Protein AF-A0A7S4FPE8-F1 (afdb_monomer_lite)

pLDDT: mean 92.03, std 4.48, range [59.78, 96.75]

Secondary structure (DSSP, 8-state):
--TTSHHHHHHHHHHHHHS-GGGGGGGHHHHHHTTT-SSHHHHHHHHHHHHHHHHH-HHHHHHHHHHHHHH-S-HHHHHHHHHHHHHHHHHHHHHHHHHHHHHHHHHHHHS-HHHHHHHHHHHHHIIIIIS--HHHHHHHHHHHHHHHTS--SHHHHHHHHHHHHHHHHHHHHHHHHHHH--HHHHHHHHHHHT-

Structure (mmCIF, N/CA/C/O backbone):
data_AF-A0A7S4FPE8-F1
#
_entry.id   AF-A0A7S4FPE8-F1
#
loop_
_atom_site.group_PDB
_atom_site.id
_atom_site.type_symbol
_atom_site.label_atom_id
_atom_site.label_alt_id
_atom_site.label_comp_id
_atom_site.label_asym_id
_atom_site.label_entity_id
_atom_site.label_seq_id
_atom_site.pdbx_PDB_ins_code
_atom_site.Cartn_x
_atom_site.Cartn_y
_atom_site.Cartn_z
_atom_site.occupancy
_atom_site.B_iso_or_equiv
_atom_site.auth_seq_id
_atom_site.auth_comp_id
_atom_site.auth_asym_id
_atom_site.auth_atom_id
_atom_site.pdbx_PDB_model_num
ATOM 1 N N . GLU A 1 1 ? -16.884 18.783 13.784 1.00 59.78 1 GLU A N 1
ATOM 2 C CA . GLU A 1 1 ? -16.633 20.235 13.655 1.00 59.78 1 GLU A CA 1
ATOM 3 C C . GLU A 1 1 ? -16.463 20.880 15.026 1.00 59.78 1 GLU A C 1
ATOM 5 O O . GLU A 1 1 ? -15.382 21.382 15.284 1.00 59.78 1 GLU A O 1
ATOM 10 N N . TYR A 1 2 ? -17.401 20.704 15.959 1.00 81.31 2 TYR A N 1
ATOM 11 C CA . TYR A 1 2 ? -17.313 21.244 17.333 1.00 81.31 2 TYR A CA 1
ATOM 12 C C . TYR A 1 2 ? -16.537 20.383 18.351 1.00 81.31 2 TYR A C 1
ATOM 14 O O . TYR A 1 2 ? -16.415 20.743 19.511 1.00 81.31 2 TYR A O 1
ATOM 22 N N . GLY A 1 3 ? -15.975 19.239 17.943 1.00 73.38 3 GLY A N 1
ATOM 23 C CA . GLY A 1 3 ? -15.308 18.292 18.858 1.00 73.38 3 GLY A CA 1
ATOM 24 C C . GLY A 1 3 ? -13.986 18.769 19.477 1.00 73.38 3 GLY A C 1
ATOM 25 O O . GLY A 1 3 ? -13.335 17.990 20.157 1.00 73.38 3 GLY A O 1
ATOM 26 N N . HIS A 1 4 ? -13.564 20.002 19.194 1.00 77.00 4 HIS A N 1
ATOM 27 C CA . HIS A 1 4 ? -12.421 20.661 19.830 1.00 77.00 4 HIS A CA 1
ATOM 28 C C . HIS A 1 4 ? -12.850 21.547 21.013 1.00 77.00 4 HIS A C 1
ATOM 30 O O . HIS A 1 4 ? -11.998 22.045 21.741 1.00 77.00 4 HIS A O 1
ATOM 36 N N . GLU A 1 5 ? -14.155 21.760 21.195 1.00 87.38 5 GLU A N 1
ATOM 37 C CA . GLU A 1 5 ? -14.703 22.459 22.349 1.00 87.38 5 GLU A CA 1
ATOM 38 C C . GLU A 1 5 ? -14.721 21.520 23.561 1.00 87.38 5 GLU A C 1
ATOM 40 O O . GLU A 1 5 ? -15.240 20.405 23.491 1.00 87.38 5 GLU A O 1
ATOM 45 N N . GLU A 1 6 ? -14.198 21.985 24.695 1.00 85.88 6 GLU A N 1
ATOM 46 C CA . GLU A 1 6 ? -14.007 21.182 25.914 1.00 85.88 6 GLU A CA 1
ATOM 47 C C . GLU A 1 6 ? -15.311 20.547 26.430 1.00 85.88 6 GLU A C 1
ATOM 49 O O . GLU A 1 6 ? -15.335 19.407 26.899 1.00 85.88 6 GLU A O 1
ATOM 54 N N . GLN A 1 7 ? -16.434 21.265 26.312 1.00 88.19 7 GLN A N 1
ATOM 55 C CA . GLN A 1 7 ? -17.741 20.738 26.709 1.00 88.19 7 GLN A CA 1
ATOM 56 C C . GLN A 1 7 ? -18.160 19.558 25.826 1.00 88.19 7 GLN A C 1
ATOM 58 O O . GLN A 1 7 ? -18.630 18.545 26.345 1.00 88.19 7 GLN A O 1
ATOM 63 N N . VAL A 1 8 ? -17.952 19.668 24.512 1.00 88.19 8 VAL A N 1
ATOM 64 C CA . VAL A 1 8 ? -18.290 18.622 23.540 1.00 88.19 8 VAL A CA 1
ATOM 65 C C . VAL A 1 8 ? -17.374 17.415 23.721 1.00 88.19 8 VAL A C 1
ATOM 67 O O . VAL A 1 8 ? -17.862 16.289 23.755 1.00 88.19 8 VAL A O 1
ATOM 70 N N . GLU A 1 9 ? -16.069 17.631 23.898 1.00 86.62 9 GLU A N 1
ATOM 71 C CA . GLU A 1 9 ? -15.104 16.562 24.180 1.00 86.62 9 GLU A CA 1
ATOM 72 C C . GLU A 1 9 ? -15.505 15.762 25.426 1.00 86.62 9 GLU A C 1
ATOM 74 O O . GLU A 1 9 ? -15.589 14.532 25.386 1.00 86.62 9 GLU A O 1
ATOM 79 N N . ARG A 1 10 ? -15.791 16.454 26.535 1.00 86.88 10 ARG A N 1
ATOM 80 C CA . ARG A 1 10 ? -16.146 15.810 27.802 1.00 86.88 10 ARG A CA 1
ATOM 81 C C . ARG A 1 10 ? -17.399 14.950 27.671 1.00 86.88 10 ARG A C 1
ATOM 83 O O . ARG A 1 10 ? -17.419 13.824 28.171 1.00 86.88 10 ARG A O 1
ATOM 90 N N . GLU A 1 11 ? -18.440 15.463 27.020 1.00 88.62 11 GLU A N 1
ATOM 91 C CA . GLU A 1 11 ? -19.672 14.696 26.824 1.00 88.62 11 GLU A CA 1
ATOM 92 C C . GLU A 1 11 ? -19.479 13.538 25.830 1.00 88.62 11 GLU A C 1
ATOM 94 O O . GLU A 1 11 ? -20.000 12.447 26.066 1.00 88.62 11 GLU A O 1
ATOM 99 N N . LEU A 1 12 ? -18.652 13.701 24.788 1.00 87.00 12 LEU A N 1
ATOM 100 C CA . LEU A 1 12 ? -18.288 12.608 23.878 1.00 87.00 12 LEU A CA 1
ATOM 101 C C . LEU A 1 12 ? -17.531 11.488 24.598 1.00 87.00 12 LEU A C 1
ATOM 103 O O . LEU A 1 12 ? -17.901 10.323 24.461 1.00 87.00 12 LEU A O 1
ATOM 107 N N . ARG A 1 13 ? -16.523 11.818 25.416 1.00 86.56 13 ARG A N 1
ATOM 108 C CA . ARG A 1 13 ? -15.753 10.825 26.186 1.00 86.56 13 ARG A CA 1
ATOM 109 C C . ARG A 1 13 ? -16.630 10.055 27.175 1.00 86.56 13 ARG A C 1
ATOM 111 O O . ARG A 1 13 ? -16.481 8.840 27.308 1.00 86.56 13 ARG A O 1
ATOM 118 N N . LYS A 1 14 ? -17.588 10.725 27.829 1.00 86.56 14 LYS A N 1
ATOM 119 C CA . LYS A 1 14 ? -18.617 10.042 28.635 1.00 86.56 14 LYS A CA 1
ATOM 120 C C . LYS A 1 14 ? -19.462 9.107 27.770 1.00 86.56 14 LYS A C 1
ATOM 122 O O . LYS A 1 14 ? -19.642 7.949 28.139 1.00 86.56 14 LYS A O 1
ATOM 127 N N . GLY A 1 15 ? -19.918 9.588 26.613 1.00 85.38 15 GLY A N 1
ATOM 128 C CA . GLY A 1 15 ? -20.692 8.818 25.639 1.00 85.38 15 GLY A CA 1
ATOM 129 C C . GLY A 1 15 ? -19.970 7.560 25.154 1.00 85.38 15 GLY A C 1
ATOM 130 O O . GLY A 1 15 ? -20.579 6.499 25.052 1.00 85.38 15 GLY A O 1
ATOM 131 N N . PHE A 1 16 ? -18.654 7.626 24.935 1.00 84.81 16 PHE A N 1
ATOM 132 C CA . PHE A 1 16 ? -17.868 6.451 24.557 1.00 84.81 16 PHE A CA 1
ATOM 133 C C . PHE A 1 16 ? -17.971 5.341 25.607 1.00 84.81 16 PHE A C 1
ATOM 135 O O . PHE A 1 16 ? -18.015 4.166 25.256 1.00 84.81 16 PHE A O 1
ATOM 142 N N . ASN A 1 17 ? -18.014 5.680 26.898 1.00 81.88 17 ASN A N 1
ATOM 143 C CA . ASN A 1 17 ? -18.090 4.703 27.990 1.00 81.88 17 ASN A CA 1
ATOM 144 C C . ASN A 1 17 ? -19.493 4.129 28.218 1.00 81.88 17 ASN A C 1
ATOM 146 O O . ASN A 1 17 ? -19.600 3.039 28.772 1.00 81.88 17 ASN A O 1
ATOM 150 N N . THR A 1 18 ? -20.548 4.829 27.805 1.00 88.12 18 THR A N 1
ATOM 151 C CA . THR A 1 18 ? -21.937 4.405 28.032 1.00 88.12 18 THR A CA 1
ATOM 152 C C . THR A 1 18 ? -22.557 3.687 26.837 1.00 88.12 18 THR A C 1
ATOM 154 O O . THR A 1 18 ? -23.409 2.821 27.023 1.00 88.12 18 THR A O 1
ATOM 157 N N . VAL A 1 19 ? -22.145 4.022 25.613 1.00 89.88 19 VAL A N 1
ATOM 158 C CA . VAL A 1 19 ? -22.671 3.412 24.385 1.00 89.88 19 VAL A CA 1
ATOM 159 C C . VAL A 1 19 ? -22.059 2.025 24.172 1.00 89.88 19 VAL A C 1
ATOM 161 O O . VAL A 1 19 ? -20.846 1.848 24.299 1.00 89.88 19 VAL A O 1
ATOM 164 N N . ASN A 1 20 ? -22.890 1.043 23.799 1.00 91.88 20 ASN A N 1
ATOM 165 C CA . ASN A 1 20 ? -22.414 -0.299 23.453 1.00 91.88 20 ASN A CA 1
ATOM 166 C C . ASN A 1 20 ? -21.405 -0.221 22.291 1.00 91.88 20 ASN A C 1
ATOM 168 O O . ASN A 1 20 ? -21.667 0.434 21.277 1.00 91.88 20 ASN A O 1
ATOM 172 N N . ILE A 1 21 ? -20.278 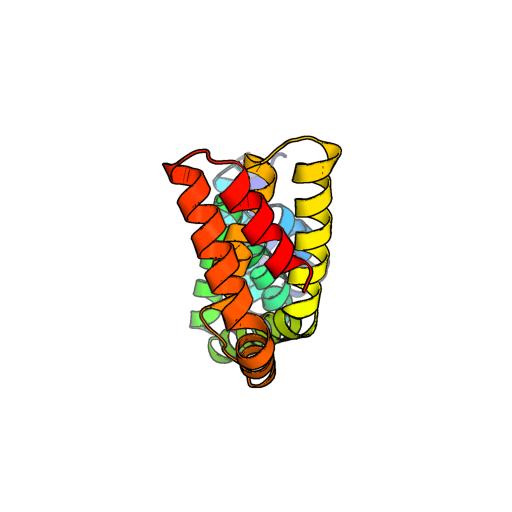-0.924 22.437 1.00 92.12 21 ILE A N 1
ATOM 173 C CA . ILE A 1 21 ? -19.197 -0.991 21.456 1.00 92.12 21 ILE A CA 1
ATOM 174 C C . ILE A 1 21 ? -19.682 -1.440 20.067 1.00 92.12 21 ILE A C 1
ATOM 176 O O . ILE A 1 21 ? -19.213 -0.902 19.065 1.00 92.12 21 ILE A O 1
ATOM 180 N N . ASP A 1 22 ? -20.688 -2.320 20.003 1.00 93.31 22 ASP A N 1
ATOM 181 C CA . ASP A 1 22 ? -21.268 -2.822 18.749 1.00 93.31 22 ASP A CA 1
ATOM 182 C C . ASP A 1 22 ? -21.852 -1.703 17.870 1.00 93.31 22 ASP A C 1
ATOM 184 O O . ASP A 1 22 ? -21.806 -1.767 16.642 1.00 93.31 22 ASP A O 1
ATOM 188 N N . THR A 1 23 ? -22.353 -0.630 18.492 1.00 92.31 23 THR A N 1
ATOM 189 C CA . THR A 1 23 ? -22.930 0.531 17.791 1.00 92.31 23 THR A CA 1
ATOM 190 C C . THR A 1 23 ? -21.901 1.206 16.885 1.00 92.31 23 THR A C 1
ATOM 192 O O . THR A 1 23 ? -22.238 1.738 15.827 1.00 92.31 23 THR A O 1
ATOM 195 N N . TRP A 1 24 ? -20.627 1.163 17.279 1.00 92.88 24 TRP A N 1
ATOM 196 C CA . TRP A 1 24 ? -19.542 1.792 16.538 1.00 92.88 24 TRP A CA 1
ATOM 197 C C . TRP A 1 24 ? -19.121 0.994 15.304 1.00 92.88 24 TRP A C 1
ATOM 199 O O . TRP A 1 24 ? -18.528 1.573 14.394 1.00 92.88 24 TRP A O 1
ATOM 209 N N . LEU A 1 25 ? -19.447 -0.303 15.230 1.00 93.62 25 LEU A N 1
ATOM 210 C CA . LEU A 1 25 ? -19.054 -1.165 14.110 1.00 93.62 25 LEU A CA 1
ATOM 211 C C . LEU A 1 25 ? -19.616 -0.656 12.777 1.00 93.62 25 LEU A C 1
ATOM 213 O O . LEU A 1 25 ? -18.919 -0.667 11.763 1.00 93.62 25 LEU A O 1
ATOM 217 N N . LEU A 1 26 ? -20.844 -0.131 12.799 1.00 92.81 26 LEU A N 1
ATOM 218 C CA . LEU A 1 26 ? -21.530 0.415 11.625 1.00 92.81 26 LEU A CA 1
ATOM 219 C C . LEU A 1 26 ? -20.868 1.685 11.071 1.00 92.81 26 LEU A C 1
ATOM 221 O O . LEU A 1 26 ? -21.065 2.018 9.904 1.00 92.81 26 LEU A O 1
ATOM 225 N N . VAL A 1 27 ? -20.091 2.391 11.899 1.00 94.50 27 VAL A N 1
ATOM 226 C CA . VAL A 1 27 ? -19.478 3.685 11.563 1.00 94.50 27 VAL A CA 1
ATOM 227 C C . VAL A 1 27 ? -17.947 3.641 11.481 1.00 94.50 27 VAL A C 1
ATOM 229 O O . VAL A 1 27 ? -17.295 4.683 11.376 1.00 94.50 27 VAL A O 1
ATOM 232 N N . ILE A 1 28 ? -17.348 2.443 11.482 1.00 94.88 28 ILE A N 1
ATOM 233 C CA . ILE A 1 28 ? -15.896 2.249 11.317 1.00 94.88 28 ILE A CA 1
ATOM 234 C C . ILE A 1 28 ? -15.343 2.985 10.079 1.00 94.88 28 ILE A C 1
ATOM 236 O O . ILE A 1 28 ? -14.341 3.694 10.230 1.00 94.88 28 ILE A O 1
ATOM 240 N N . PRO A 1 29 ? -15.952 2.893 8.873 1.00 93.69 29 PRO A N 1
ATOM 241 C CA . PRO A 1 29 ? -15.426 3.578 7.691 1.00 93.69 29 PRO A CA 1
ATOM 242 C C . PRO A 1 29 ? -15.326 5.099 7.873 1.00 93.69 29 PRO A C 1
ATOM 244 O O . PRO A 1 29 ? -14.331 5.711 7.480 1.00 93.69 29 PRO A O 1
ATOM 247 N N . GLN A 1 30 ? -16.327 5.709 8.513 1.00 94.50 30 GLN A N 1
ATOM 248 C CA . GLN A 1 30 ? -16.401 7.147 8.765 1.00 94.50 30 GLN A CA 1
ATOM 249 C C . GLN A 1 30 ? -15.366 7.583 9.806 1.00 94.50 30 GLN A C 1
ATOM 251 O O . GLN A 1 30 ? -14.720 8.618 9.629 1.00 94.50 30 GLN A O 1
ATOM 256 N N . ILE A 1 31 ? -15.160 6.782 10.856 1.00 94.06 31 ILE A N 1
ATOM 257 C CA . ILE A 1 31 ? -14.128 7.045 11.866 1.00 94.06 31 ILE A CA 1
ATOM 258 C C . ILE A 1 31 ? -12.734 6.969 11.229 1.00 94.06 31 ILE A C 1
ATOM 260 O O . ILE A 1 31 ? -11.931 7.893 11.371 1.00 94.06 31 ILE A O 1
ATOM 264 N N . ILE A 1 32 ? -12.451 5.909 10.466 1.00 93.00 32 ILE A N 1
ATOM 265 C CA . ILE A 1 32 ? -11.144 5.710 9.822 1.00 93.00 32 ILE A CA 1
ATOM 266 C C . ILE A 1 32 ? -10.862 6.788 8.774 1.00 93.00 32 ILE A C 1
ATOM 268 O O . ILE A 1 32 ? -9.719 7.234 8.645 1.00 93.00 32 ILE A O 1
ATOM 272 N N . ALA A 1 33 ? -11.880 7.277 8.062 1.00 91.44 33 ALA A N 1
ATOM 273 C CA . ALA A 1 33 ? -11.724 8.411 7.152 1.00 91.44 33 ALA A CA 1
ATOM 274 C C . ALA A 1 33 ? -11.173 9.665 7.864 1.00 91.44 33 ALA A C 1
ATOM 276 O O . ALA A 1 33 ? -10.485 10.475 7.241 1.00 91.44 33 ALA A O 1
ATOM 277 N N . ARG A 1 34 ? -11.417 9.804 9.174 1.00 92.88 34 ARG A N 1
ATOM 278 C CA . ARG A 1 34 ? -10.991 10.939 10.008 1.00 92.88 34 ARG A CA 1
ATOM 279 C C . ARG A 1 34 ? -9.810 10.634 10.935 1.00 92.88 34 ARG A C 1
ATOM 281 O O . ARG A 1 34 ? -9.430 11.502 11.712 1.00 92.88 34 ARG A O 1
ATOM 288 N N . ILE A 1 35 ? -9.164 9.472 10.812 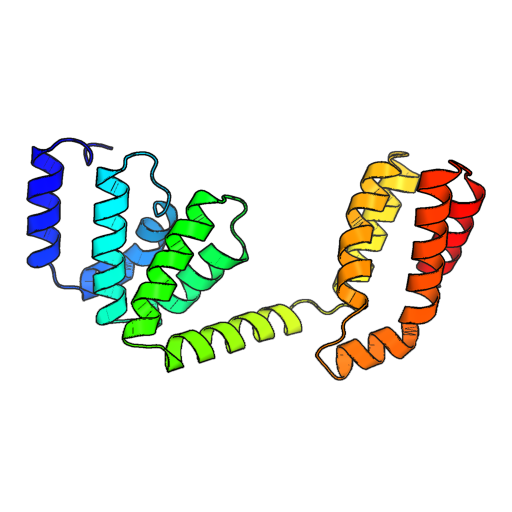1.00 93.00 35 ILE A N 1
ATOM 289 C CA . ILE A 1 35 ? -8.047 9.041 11.680 1.00 93.00 35 ILE A CA 1
ATOM 290 C C . ILE A 1 35 ? -6.860 10.025 11.737 1.00 93.00 35 ILE A C 1
ATOM 292 O O . ILE A 1 35 ? -6.115 10.065 12.709 1.00 93.00 35 ILE A O 1
ATOM 296 N N . HIS A 1 36 ? -6.694 10.848 10.701 1.00 91.75 36 HIS A N 1
ATOM 297 C CA . HIS A 1 36 ? -5.634 11.849 10.575 1.00 91.75 36 HIS A CA 1
ATOM 298 C C . HIS A 1 36 ? -6.163 13.278 10.774 1.00 91.75 36 HIS A C 1
ATOM 300 O O . HIS A 1 36 ? -5.657 14.220 10.166 1.00 91.75 36 HIS A O 1
ATOM 306 N N . ALA A 1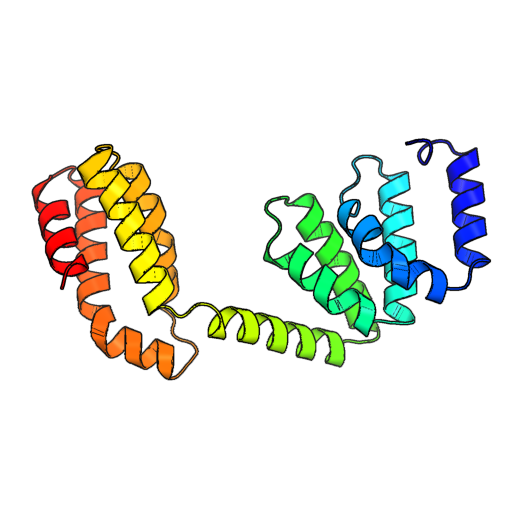 37 ? -7.206 13.443 11.596 1.00 91.19 37 ALA A N 1
ATOM 307 C CA . ALA A 1 37 ? -7.759 14.749 11.933 1.00 91.19 37 ALA A CA 1
ATOM 308 C C . ALA A 1 37 ? -6.658 15.715 12.403 1.00 91.19 37 ALA A C 1
ATOM 310 O O . ALA A 1 37 ? -5.778 15.347 13.189 1.00 91.19 37 ALA A O 1
ATOM 311 N N . THR A 1 38 ? -6.726 16.959 11.927 1.00 89.12 38 THR A N 1
ATOM 312 C CA . THR A 1 38 ? -5.760 18.017 12.259 1.00 89.12 38 THR A CA 1
ATOM 313 C C . THR A 1 38 ? -5.808 18.360 13.745 1.00 89.12 38 THR A C 1
ATOM 315 O O . THR A 1 38 ? -4.764 18.475 14.386 1.00 89.12 38 THR A O 1
ATOM 318 N N . GLN A 1 39 ? -7.018 18.425 14.306 1.00 91.19 39 GLN A N 1
ATOM 319 C CA . GLN A 1 39 ? -7.243 18.732 15.714 1.00 91.19 39 GLN A CA 1
ATOM 320 C C . GLN A 1 39 ? -6.749 17.593 16.626 1.00 91.19 39 GLN A C 1
ATOM 322 O O . GLN A 1 39 ? -7.275 16.479 16.525 1.00 91.19 39 GLN A O 1
ATOM 327 N N . PRO A 1 40 ? -5.776 17.843 17.528 1.00 89.31 40 PRO A N 1
ATOM 328 C CA . PRO A 1 40 ? -5.196 16.809 18.388 1.00 89.31 40 PRO A CA 1
ATOM 329 C C . PRO A 1 40 ? -6.223 16.104 19.273 1.00 89.31 40 PRO A C 1
ATOM 331 O O . PRO A 1 40 ? -6.248 14.879 19.303 1.00 89.31 40 PRO A O 1
ATOM 334 N N . VAL A 1 41 ? -7.117 16.874 19.895 1.00 90.00 41 VAL A N 1
ATOM 335 C CA . VAL A 1 41 ? -8.175 16.370 20.785 1.00 90.00 41 VAL A CA 1
ATOM 336 C C . VAL A 1 41 ? -9.084 15.370 20.063 1.00 90.00 41 VAL A C 1
ATOM 338 O O . VAL A 1 41 ? -9.345 14.269 20.541 1.00 90.00 41 VAL A O 1
ATOM 341 N N . VAL A 1 42 ? -9.511 15.710 18.844 1.00 90.56 42 VAL A N 1
ATOM 342 C CA . VAL A 1 42 ? -10.352 14.830 18.017 1.00 90.56 42 VAL A CA 1
ATOM 343 C C . VAL A 1 42 ? -9.595 13.568 17.610 1.00 90.56 42 VAL A C 1
ATOM 345 O O . VAL A 1 42 ? -10.165 12.479 17.608 1.00 90.56 42 VAL A O 1
ATOM 348 N N . ARG A 1 43 ? -8.310 13.697 17.273 1.00 91.81 43 ARG A N 1
ATOM 349 C CA . ARG A 1 43 ? -7.464 12.562 16.894 1.00 91.81 43 ARG A CA 1
ATOM 350 C C . ARG A 1 43 ? -7.262 11.589 18.057 1.00 91.81 43 ARG A C 1
ATOM 352 O O . ARG A 1 43 ? -7.318 10.383 17.837 1.00 91.81 43 ARG A O 1
ATOM 359 N N . GLU A 1 44 ? -7.076 12.099 19.269 1.00 91.62 44 GLU A N 1
ATOM 360 C CA . GLU A 1 44 ? -6.964 11.295 20.489 1.00 91.62 44 GLU A CA 1
ATOM 361 C C . GLU A 1 44 ? -8.266 10.540 20.784 1.00 91.62 44 GLU A C 1
ATOM 363 O O . GLU A 1 44 ? -8.242 9.325 20.959 1.00 91.62 44 GLU A O 1
ATOM 368 N N . MET A 1 45 ? -9.417 11.215 20.706 1.00 91.69 45 MET A N 1
ATOM 369 C CA . MET A 1 45 ? -10.726 10.566 20.854 1.00 91.69 45 MET A CA 1
ATOM 370 C C . MET A 1 45 ? -10.956 9.453 19.820 1.00 91.69 45 MET A C 1
ATOM 372 O O . MET A 1 45 ? -11.437 8.373 20.161 1.00 91.69 45 MET A O 1
ATOM 376 N N . ILE A 1 46 ? -10.598 9.692 18.553 1.00 94.25 46 ILE A N 1
ATOM 377 C CA . ILE A 1 46 ? -10.690 8.674 17.496 1.00 94.25 46 ILE A CA 1
ATOM 378 C C . ILE A 1 46 ? -9.788 7.481 17.818 1.00 94.25 46 ILE A C 1
ATOM 380 O O . ILE A 1 46 ? -10.221 6.335 17.688 1.00 94.25 46 ILE A O 1
ATOM 384 N N . TYR A 1 47 ? -8.553 7.741 18.248 1.00 94.56 47 TYR A N 1
ATOM 385 C CA . TYR A 1 47 ? -7.612 6.699 18.641 1.00 94.56 47 TYR A CA 1
ATOM 386 C C . TYR A 1 47 ? -8.167 5.848 19.791 1.00 94.56 47 TYR A C 1
ATOM 388 O O . TYR A 1 47 ? -8.186 4.624 19.685 1.00 94.56 47 TYR A O 1
ATOM 396 N N . GLU A 1 48 ? -8.704 6.468 20.843 1.00 92.94 48 GLU A N 1
ATOM 397 C CA . GLU A 1 48 ? -9.296 5.757 21.982 1.00 92.94 48 GLU A CA 1
ATOM 398 C C . GLU A 1 48 ? -10.462 4.853 21.582 1.00 92.94 48 GLU A C 1
ATOM 400 O O . GLU A 1 48 ? -10.511 3.685 21.982 1.00 92.94 48 GLU A O 1
ATOM 405 N N . VAL A 1 49 ? -11.391 5.368 20.771 1.00 93.75 49 VAL A N 1
ATOM 406 C CA . VAL A 1 49 ? -12.538 4.591 20.283 1.00 93.75 49 VAL A CA 1
ATOM 407 C C . VAL A 1 49 ? -12.063 3.412 19.438 1.00 93.75 49 VAL A C 1
ATOM 409 O O . VAL A 1 49 ? -12.494 2.283 19.668 1.00 93.75 49 VAL A O 1
ATOM 412 N N . LEU A 1 50 ? -11.130 3.632 18.509 1.00 95.25 50 LEU A N 1
ATOM 413 C CA . LEU A 1 50 ? -10.590 2.566 17.664 1.00 95.25 50 LEU A CA 1
ATOM 414 C C . LEU A 1 50 ? -9.802 1.525 18.470 1.00 95.25 50 LEU A C 1
ATOM 416 O O . LEU A 1 50 ? -9.946 0.336 18.205 1.00 95.25 50 LEU A O 1
ATOM 420 N N . CYS A 1 51 ? -9.040 1.919 19.492 1.00 94.56 51 CYS A N 1
ATOM 421 C CA . CYS A 1 51 ? -8.383 0.975 20.401 1.00 94.56 51 CYS A CA 1
ATOM 422 C C . CYS A 1 51 ? -9.396 0.130 21.183 1.00 94.56 51 CYS A C 1
ATOM 424 O O . CYS A 1 51 ? -9.200 -1.072 21.366 1.00 94.56 51 CYS A O 1
ATOM 426 N N . ARG A 1 52 ? -10.509 0.725 21.627 1.00 93.81 52 ARG A N 1
ATOM 427 C CA . ARG A 1 52 ? -11.581 -0.015 22.310 1.00 93.81 52 ARG A CA 1
ATOM 428 C C . ARG A 1 52 ? -12.291 -0.992 21.382 1.00 93.81 52 ARG A C 1
ATOM 430 O O . ARG A 1 52 ? -12.491 -2.142 21.768 1.00 93.81 52 ARG A O 1
ATOM 437 N N . ILE A 1 53 ? -12.619 -0.564 20.163 1.00 95.06 53 ILE A N 1
ATOM 438 C CA . ILE A 1 53 ? -13.188 -1.448 19.139 1.00 95.06 53 ILE A CA 1
ATOM 439 C C . ILE A 1 53 ? -12.182 -2.551 18.801 1.00 95.06 53 ILE A C 1
ATOM 441 O O . ILE A 1 53 ? -12.573 -3.703 18.693 1.00 95.06 53 ILE A O 1
ATOM 445 N N . GLY A 1 54 ? -10.890 -2.235 18.698 1.00 95.31 54 GLY A N 1
ATOM 446 C CA . GLY A 1 54 ? -9.833 -3.205 18.410 1.00 95.31 54 GLY A CA 1
ATOM 447 C C . GLY A 1 54 ? -9.744 -4.300 19.461 1.00 95.31 54 GLY A C 1
ATOM 448 O O . GLY A 1 54 ? -9.630 -5.468 19.104 1.00 95.31 54 GLY A O 1
ATOM 449 N N . LYS A 1 55 ? -9.879 -3.947 20.743 1.00 94.56 55 LYS A N 1
ATOM 450 C CA . LYS A 1 55 ? -9.906 -4.917 21.847 1.00 94.56 55 LYS A CA 1
ATOM 451 C C . LYS A 1 55 ? -11.131 -5.832 21.814 1.00 94.56 55 LYS A C 1
ATOM 453 O O . LYS A 1 55 ? -10.993 -7.015 22.102 1.00 94.56 55 LYS A O 1
ATOM 458 N N . ALA A 1 56 ? -12.309 -5.301 21.484 1.00 94.75 56 ALA A N 1
ATOM 459 C CA . ALA A 1 56 ? -13.560 -6.067 21.491 1.00 94.75 56 ALA A CA 1
ATOM 460 C C . ALA A 1 56 ? -13.809 -6.849 20.184 1.00 94.75 56 ALA A C 1
ATOM 462 O O . ALA A 1 56 ? -14.212 -8.008 20.214 1.00 94.75 56 ALA A O 1
ATOM 463 N N . HIS A 1 57 ? -13.536 -6.233 19.032 1.00 95.44 57 HIS A N 1
ATOM 464 C CA . HIS A 1 57 ? -13.824 -6.740 17.686 1.00 95.44 57 HIS A CA 1
ATOM 465 C C . HIS A 1 57 ? -12.636 -6.512 16.733 1.00 95.44 57 HIS A C 1
ATOM 467 O O . HIS A 1 57 ? -12.759 -5.792 15.735 1.00 95.44 57 HIS A O 1
ATOM 473 N N . PRO A 1 58 ? -11.474 -7.145 16.970 1.00 94.94 58 PRO A N 1
ATOM 474 C CA . PRO A 1 58 ? -10.282 -6.919 16.149 1.00 94.94 58 PRO A CA 1
ATOM 475 C C . PRO A 1 58 ? -10.500 -7.267 14.663 1.00 94.94 58 PRO A C 1
ATOM 477 O O . PRO A 1 58 ? -9.956 -6.605 13.780 1.00 94.94 58 PRO A O 1
ATOM 480 N N . GLN A 1 59 ? -11.358 -8.252 14.373 1.00 93.62 59 GLN A N 1
ATOM 481 C CA . GLN A 1 59 ? -11.743 -8.660 13.013 1.00 93.62 59 GLN A CA 1
ATOM 482 C C . GLN A 1 59 ? -12.403 -7.525 12.208 1.00 93.62 59 GLN A C 1
ATOM 484 O O . GLN A 1 59 ? -12.209 -7.435 10.998 1.00 93.62 59 GLN A O 1
ATOM 489 N N . ALA A 1 60 ? -13.156 -6.638 12.868 1.00 93.88 60 ALA A N 1
ATOM 490 C CA . ALA A 1 60 ? -13.860 -5.541 12.204 1.00 93.88 60 ALA A CA 1
ATOM 491 C C . ALA A 1 60 ? -12.917 -4.400 11.783 1.00 93.88 60 ALA A C 1
ATOM 493 O O . ALA A 1 60 ? -13.218 -3.657 10.850 1.00 93.88 60 ALA A O 1
ATOM 494 N N . LEU A 1 61 ? -11.765 -4.263 12.450 1.00 94.38 61 LEU A N 1
ATOM 495 C CA . LEU A 1 61 ? -10.812 -3.180 12.196 1.00 94.38 61 LEU A CA 1
ATOM 496 C C . LEU A 1 61 ? -9.624 -3.572 11.328 1.00 94.38 61 LEU A C 1
ATOM 498 O O . LEU A 1 61 ? -9.056 -2.706 10.661 1.00 94.38 61 LEU A O 1
ATOM 502 N N . ILE A 1 62 ? -9.236 -4.846 11.318 1.00 93.31 62 ILE A N 1
ATOM 503 C CA . ILE A 1 62 ? -7.954 -5.239 10.735 1.00 93.31 62 ILE A CA 1
ATOM 504 C C . ILE A 1 62 ? -7.846 -4.925 9.237 1.00 93.31 62 ILE A C 1
ATOM 506 O O . ILE A 1 62 ? -6.835 -4.368 8.806 1.00 93.31 62 ILE A O 1
ATOM 510 N N . TYR A 1 63 ? -8.889 -5.188 8.444 1.00 90.69 63 TYR A N 1
ATOM 511 C CA . TYR A 1 63 ? -8.858 -4.913 7.004 1.00 90.69 63 TYR A CA 1
ATOM 512 C C . TYR A 1 63 ? -8.894 -3.409 6.690 1.00 90.69 63 TYR A C 1
ATOM 514 O O . TYR A 1 63 ? -7.992 -2.942 5.987 1.00 90.69 63 TYR A O 1
ATOM 522 N N . PRO A 1 64 ? -9.832 -2.610 7.245 1.00 92.44 64 PRO A N 1
ATOM 523 C CA . PRO A 1 64 ? -9.818 -1.161 7.051 1.00 92.44 64 PRO A CA 1
ATOM 524 C C . PRO A 1 64 ? -8.499 -0.484 7.470 1.00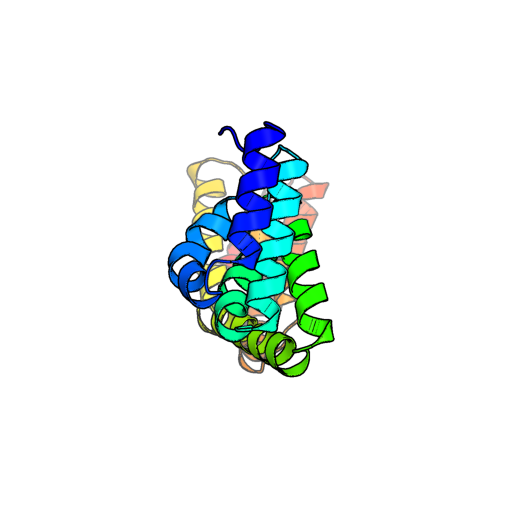 92.44 64 PRO A C 1
ATOM 526 O O . PRO A 1 64 ? -8.015 0.410 6.771 1.00 92.44 64 PRO A O 1
ATOM 529 N N . LEU A 1 65 ? -7.884 -0.923 8.577 1.00 91.81 65 LEU A N 1
ATOM 530 C CA . LEU A 1 65 ? -6.603 -0.386 9.052 1.00 91.81 65 LEU A CA 1
ATOM 531 C C . LEU A 1 65 ? -5.411 -0.825 8.196 1.00 91.81 65 LEU A C 1
ATOM 533 O O . LEU A 1 65 ? -4.493 -0.031 7.976 1.00 91.81 65 LEU A O 1
ATOM 537 N N . THR A 1 66 ? -5.418 -2.057 7.679 1.00 88.62 66 THR A N 1
ATOM 538 C CA . THR A 1 66 ? -4.364 -2.550 6.776 1.00 88.62 66 THR A CA 1
ATOM 539 C C . THR A 1 66 ? -4.357 -1.753 5.472 1.00 88.62 66 THR A C 1
ATOM 541 O O . THR A 1 66 ? -3.299 -1.311 5.020 1.00 88.62 66 THR A O 1
ATOM 544 N N . VAL A 1 67 ? -5.538 -1.460 4.916 1.00 86.62 67 VAL A N 1
ATOM 545 C CA . VAL A 1 67 ? -5.677 -0.594 3.733 1.00 86.62 67 VAL A CA 1
ATOM 546 C C . VAL A 1 67 ? -5.178 0.824 4.026 1.00 86.62 67 VAL A C 1
ATOM 548 O O . VAL A 1 67 ? -4.391 1.373 3.251 1.00 86.62 67 VAL A O 1
ATOM 551 N N . ALA A 1 68 ? -5.577 1.411 5.158 1.00 88.12 68 ALA A N 1
ATOM 552 C CA . ALA A 1 68 ? -5.148 2.756 5.544 1.00 88.12 68 ALA A CA 1
ATOM 553 C C . ALA A 1 68 ? -3.629 2.858 5.791 1.00 88.12 68 ALA A C 1
ATOM 555 O O . ALA A 1 68 ? -3.028 3.885 5.473 1.00 88.12 68 ALA A O 1
ATOM 556 N N . THR A 1 69 ? -3.005 1.789 6.291 1.00 86.69 69 THR A N 1
ATOM 557 C CA . THR A 1 69 ? -1.553 1.694 6.499 1.00 86.69 69 THR A CA 1
ATOM 558 C C . THR A 1 69 ? -0.785 1.579 5.178 1.00 86.69 69 THR A C 1
ATOM 560 O O . THR A 1 69 ? 0.182 2.309 4.962 1.00 86.69 69 THR A O 1
ATOM 563 N N . ASN A 1 70 ? -1.219 0.698 4.271 1.00 81.25 70 ASN A N 1
ATOM 564 C CA . ASN A 1 70 ? -0.421 0.325 3.097 1.00 81.25 70 ASN A CA 1
ATOM 565 C C . ASN A 1 70 ? -0.667 1.209 1.865 1.00 81.25 70 ASN A C 1
ATOM 567 O O . ASN A 1 70 ? 0.260 1.438 1.092 1.00 81.25 70 ASN A O 1
ATOM 571 N N . LYS A 1 71 ? -1.892 1.714 1.665 1.00 78.94 71 LYS A N 1
ATOM 572 C CA . LYS A 1 71 ? -2.303 2.382 0.410 1.00 78.94 71 LYS A CA 1
ATOM 573 C C . LYS A 1 71 ? -2.498 3.899 0.524 1.00 78.94 71 LYS A C 1
ATOM 575 O O . LYS A 1 71 ? -2.703 4.564 -0.483 1.00 78.94 71 LYS A O 1
ATOM 580 N N . SER A 1 72 ? -2.465 4.471 1.727 1.00 82.44 72 SER A N 1
ATOM 581 C CA . SER A 1 72 ? -2.674 5.916 1.910 1.00 82.44 72 SER A CA 1
ATOM 582 C C . SER A 1 72 ? -1.478 6.733 1.418 1.00 82.44 72 SER A C 1
ATOM 584 O O . SER A 1 72 ? -0.376 6.511 1.890 1.00 82.44 72 SER A O 1
ATOM 586 N N . ASN A 1 73 ? -1.675 7.767 0.598 1.00 83.75 73 ASN A N 1
ATOM 587 C CA . ASN A 1 73 ? -0.593 8.705 0.239 1.00 83.75 73 ASN A CA 1
ATOM 588 C C . ASN A 1 73 ? -0.308 9.759 1.324 1.00 83.75 73 ASN A C 1
ATOM 590 O O . ASN A 1 73 ? 0.643 10.524 1.217 1.00 83.75 73 ASN A O 1
ATOM 594 N N . ILE A 1 74 ? -1.118 9.798 2.387 1.00 90.00 74 ILE A N 1
ATOM 595 C CA . ILE A 1 74 ? -0.993 10.761 3.486 1.00 90.00 74 ILE A CA 1
ATOM 596 C C . ILE A 1 74 ? -0.143 10.138 4.610 1.00 90.00 74 ILE A C 1
ATOM 598 O O . ILE A 1 74 ? -0.619 9.185 5.244 1.00 90.00 74 ILE A O 1
ATOM 602 N N . PRO A 1 75 ? 1.058 10.673 4.925 1.00 90.56 75 PRO A N 1
ATOM 603 C CA . PRO A 1 75 ? 1.944 10.112 5.952 1.00 90.56 75 PRO A CA 1
ATOM 604 C C . PRO A 1 75 ? 1.309 10.070 7.345 1.00 90.56 75 PRO A C 1
ATOM 606 O O . PRO A 1 75 ? 1.380 9.053 8.028 1.00 90.56 75 PRO A O 1
ATOM 609 N N . ALA A 1 76 ? 0.599 11.135 7.735 1.00 90.12 76 ALA A N 1
ATOM 610 C CA . ALA A 1 76 ? -0.092 11.203 9.025 1.00 90.12 76 ALA A CA 1
ATOM 611 C C . ALA A 1 76 ? -1.150 10.096 9.184 1.00 90.12 76 ALA A C 1
ATOM 613 O O . ALA A 1 76 ? -1.312 9.534 10.265 1.00 90.12 76 ALA A O 1
ATOM 614 N N . ARG A 1 77 ? -1.844 9.741 8.094 1.00 92.69 77 ARG A N 1
ATOM 615 C CA . ARG A 1 77 ? -2.828 8.653 8.086 1.00 92.69 77 ARG A CA 1
ATOM 616 C C . ARG A 1 77 ? -2.162 7.287 8.213 1.00 92.69 77 ARG A C 1
ATOM 618 O O . ARG A 1 77 ? -2.690 6.453 8.948 1.00 92.69 77 ARG A O 1
ATOM 625 N N . LYS A 1 78 ? -1.017 7.071 7.551 1.00 93.19 78 LYS A N 1
ATOM 626 C CA . LYS A 1 78 ? -0.231 5.838 7.717 1.00 93.19 78 LYS A CA 1
ATOM 627 C C . LYS A 1 78 ? 0.213 5.676 9.169 1.00 93.19 78 LYS A C 1
ATOM 629 O O . LYS A 1 78 ? -0.124 4.668 9.776 1.00 93.19 78 LYS A O 1
ATOM 634 N N . ALA A 1 79 ? 0.855 6.700 9.735 1.00 92.50 79 ALA A N 1
ATOM 635 C CA . ALA A 1 79 ? 1.366 6.673 11.105 1.00 92.50 79 ALA A CA 1
ATOM 636 C C . ALA A 1 79 ? 0.253 6.422 12.136 1.00 92.50 79 ALA A C 1
ATOM 638 O O . ALA A 1 79 ? 0.374 5.548 12.989 1.00 92.50 79 ALA A O 1
ATOM 639 N N . ALA A 1 80 ? -0.878 7.128 12.025 1.00 92.88 80 ALA A N 1
ATOM 640 C CA . ALA A 1 80 ? -1.997 6.928 12.943 1.00 92.88 80 ALA A CA 1
ATOM 641 C C . ALA A 1 80 ? -2.604 5.516 12.831 1.00 92.88 80 ALA A C 1
ATOM 643 O O . ALA A 1 80 ? -2.922 4.903 13.847 1.00 92.88 80 ALA A O 1
ATOM 644 N N . SER A 1 81 ? -2.724 4.977 11.613 1.00 93.56 81 SER A N 1
ATOM 645 C CA . SER A 1 81 ? -3.224 3.609 11.395 1.00 93.56 81 SER A CA 1
ATOM 646 C C . SER A 1 81 ? -2.251 2.560 11.943 1.00 93.56 81 SER A C 1
ATOM 648 O O . SER A 1 81 ? -2.685 1.610 12.591 1.00 93.56 81 SER A O 1
ATOM 650 N N . GLN A 1 82 ? -0.945 2.760 11.740 1.00 93.69 82 GLN A N 1
ATOM 651 C CA . GLN A 1 82 ? 0.115 1.892 12.259 1.00 93.69 82 GLN A CA 1
ATOM 652 C C . GLN A 1 82 ? 0.085 1.821 13.783 1.00 93.69 82 GLN A C 1
ATOM 654 O O . GLN A 1 82 ? 0.063 0.718 14.320 1.00 93.69 82 GLN A O 1
ATOM 659 N N . ASN A 1 83 ? -0.039 2.961 14.468 1.00 94.31 83 ASN A N 1
ATOM 660 C CA . ASN A 1 83 ? -0.119 3.000 15.930 1.00 94.31 83 ASN A CA 1
ATOM 661 C C . ASN A 1 83 ? -1.290 2.162 16.474 1.00 94.31 83 ASN A C 1
ATOM 663 O O . ASN A 1 83 ? -1.150 1.457 17.472 1.00 94.31 83 ASN A O 1
ATOM 667 N N . ILE A 1 84 ? -2.451 2.197 15.810 1.00 95.12 84 ILE A N 1
ATOM 668 C CA . ILE A 1 84 ? -3.619 1.401 16.223 1.00 95.12 84 ILE A CA 1
ATOM 669 C C . ILE A 1 84 ? -3.390 -0.085 15.947 1.00 95.12 84 ILE A C 1
ATOM 671 O O . ILE A 1 84 ? -3.710 -0.921 16.789 1.00 95.12 84 ILE A O 1
ATOM 675 N N . VAL A 1 85 ? -2.805 -0.432 14.797 1.00 94.38 85 VAL A N 1
ATOM 676 C CA . VAL A 1 85 ? -2.446 -1.823 14.480 1.00 94.38 85 VAL A CA 1
ATOM 677 C C . VAL A 1 85 ? -1.424 -2.363 15.485 1.00 94.38 85 VAL A C 1
ATOM 679 O O . VAL A 1 85 ? -1.552 -3.502 15.927 1.00 94.38 85 VAL A O 1
ATOM 682 N N . GLU A 1 86 ? -0.440 -1.563 15.892 1.00 94.19 86 GLU A N 1
ATOM 683 C CA . GLU A 1 86 ? 0.526 -1.920 16.937 1.00 94.19 86 GLU A CA 1
ATOM 684 C C . GLU A 1 86 ? -0.144 -2.124 18.294 1.00 94.19 86 GLU A C 1
ATOM 686 O O . GLU A 1 86 ? 0.141 -3.111 18.972 1.00 94.19 86 GLU A O 1
ATOM 691 N N . ASN A 1 87 ? -1.094 -1.262 18.666 1.00 95.31 87 ASN A N 1
ATOM 692 C CA . ASN A 1 87 ? -1.903 -1.479 19.860 1.00 95.31 87 ASN A CA 1
ATOM 693 C C . ASN A 1 87 ? -2.693 -2.797 19.774 1.00 95.31 87 ASN A C 1
ATOM 695 O O . ASN A 1 87 ? -2.693 -3.575 20.726 1.00 95.31 87 ASN A O 1
ATOM 699 N N . MET A 1 88 ? -3.284 -3.095 18.612 1.00 95.62 88 MET A N 1
ATOM 700 C CA . MET A 1 88 ? -4.008 -4.346 18.384 1.00 95.62 88 MET A CA 1
ATOM 701 C C . MET A 1 88 ? -3.117 -5.585 18.473 1.00 95.62 88 MET A C 1
ATOM 703 O O . MET A 1 88 ? -3.567 -6.634 18.940 1.00 95.62 88 MET A O 1
ATOM 707 N N . LYS A 1 89 ? -1.845 -5.488 18.067 1.00 95.25 89 LYS A N 1
ATOM 708 C CA . LYS A 1 89 ? -0.890 -6.597 18.201 1.00 95.25 89 LYS A CA 1
ATOM 709 C C . LYS A 1 89 ? -0.699 -7.018 19.657 1.00 95.25 89 LYS A C 1
ATOM 711 O O . LYS A 1 89 ? -0.510 -8.201 19.895 1.00 95.25 89 LYS A O 1
ATOM 716 N N . GLN A 1 90 ? -0.834 -6.109 20.625 1.00 95.69 90 GLN A N 1
ATOM 717 C CA . GLN A 1 90 ? -0.650 -6.431 22.047 1.00 95.69 90 GLN A CA 1
ATOM 718 C C . GLN A 1 90 ? -1.655 -7.465 22.581 1.00 95.69 90 GLN A C 1
ATOM 720 O O . GLN A 1 90 ? -1.360 -8.151 23.553 1.00 95.69 90 GLN A O 1
ATOM 725 N N . HIS A 1 91 ? -2.837 -7.585 21.967 1.00 95.38 91 HIS A N 1
ATOM 726 C CA . HIS A 1 91 ? -3.886 -8.516 22.407 1.00 95.38 91 HIS A CA 1
ATOM 727 C C . HIS A 1 91 ? -4.376 -9.470 21.305 1.00 95.38 91 HIS A C 1
ATOM 729 O O . HIS A 1 91 ? -5.093 -10.429 21.585 1.00 95.38 91 HIS A O 1
ATOM 735 N N . SER A 1 92 ? -4.042 -9.219 20.037 1.00 95.25 92 SER A N 1
ATOM 736 C CA . SER A 1 92 ? -4.515 -10.001 18.887 1.00 95.25 92 SER A CA 1
ATOM 737 C C . SER A 1 92 ? -3.430 -10.190 17.824 1.00 95.25 92 SER A C 1
ATOM 739 O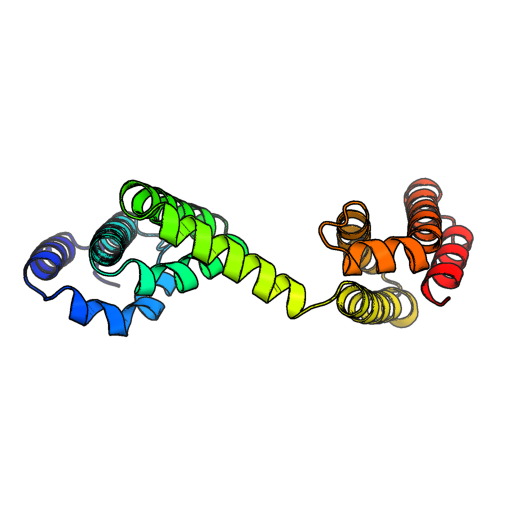 O . SER A 1 92 ? -3.717 -10.177 16.628 1.00 95.25 92 SER A O 1
ATOM 741 N N . GLU A 1 93 ? -2.182 -10.398 18.255 1.00 95.50 93 GLU A N 1
ATOM 742 C CA . GLU A 1 93 ? -1.006 -10.554 17.388 1.00 95.50 93 GLU A CA 1
ATOM 743 C C . GLU A 1 93 ? -1.217 -11.551 16.242 1.00 95.50 93 GLU A C 1
ATOM 745 O O . GLU A 1 93 ? -1.014 -11.208 15.078 1.00 95.50 93 GLU A O 1
ATOM 750 N N . ASN A 1 94 ? -1.671 -12.769 16.558 1.00 96.00 94 ASN A N 1
ATOM 751 C CA . ASN A 1 94 ? -1.862 -13.823 15.560 1.00 96.00 94 ASN A CA 1
ATOM 752 C C . ASN A 1 94 ? -2.860 -13.411 14.476 1.00 96.00 94 ASN A C 1
ATOM 754 O O . ASN A 1 94 ? -2.592 -13.609 13.293 1.00 96.00 94 ASN A O 1
ATOM 758 N N . LEU A 1 95 ? -3.974 -12.790 14.870 1.00 94.81 95 LEU A N 1
ATOM 759 C CA . LEU A 1 95 ? -4.977 -12.297 13.933 1.00 94.81 95 LEU A CA 1
ATOM 760 C C . LEU A 1 95 ? -4.408 -11.184 13.050 1.00 94.81 95 LEU A C 1
ATOM 762 O O . LEU A 1 95 ? -4.577 -11.224 11.834 1.00 94.81 95 LEU A O 1
ATOM 766 N N . VAL A 1 96 ? -3.703 -10.217 13.644 1.00 94.25 96 VAL A N 1
ATOM 767 C CA . VAL A 1 96 ? -3.070 -9.129 12.888 1.00 94.25 96 VAL A CA 1
ATOM 768 C C . VAL A 1 96 ? -2.087 -9.700 11.867 1.00 94.25 96 VAL A C 1
ATOM 770 O O . VAL A 1 96 ? -2.154 -9.349 10.692 1.00 94.25 96 VAL A O 1
ATOM 773 N N . ARG A 1 97 ? -1.217 -10.625 12.286 1.00 93.69 97 ARG A N 1
ATOM 774 C CA . ARG A 1 97 ? -0.231 -11.266 11.410 1.00 93.69 97 ARG A CA 1
ATOM 775 C C . ARG A 1 97 ? -0.894 -12.034 10.266 1.00 93.69 97 ARG A C 1
ATOM 777 O O . ARG A 1 97 ? -0.481 -11.891 9.119 1.00 93.69 97 ARG A O 1
ATOM 784 N N . GLN A 1 98 ? -1.910 -12.841 10.568 1.00 94.38 98 GLN A N 1
ATOM 785 C CA . GLN A 1 98 ? -2.630 -13.629 9.566 1.00 94.38 98 GLN A CA 1
ATOM 786 C C . GLN A 1 98 ? -3.356 -12.734 8.563 1.00 94.38 98 GLN A C 1
ATOM 788 O O . GLN A 1 98 ? -3.225 -12.936 7.361 1.00 94.38 98 GLN A O 1
ATOM 793 N N . ALA A 1 99 ? -4.072 -11.715 9.035 1.00 91.94 99 ALA A N 1
ATOM 794 C CA . ALA A 1 99 ? -4.791 -10.796 8.163 1.00 91.94 99 ALA A CA 1
ATOM 795 C C . ALA A 1 99 ? -3.845 -9.961 7.288 1.00 91.94 99 ALA A C 1
ATOM 797 O O . ALA A 1 99 ? -4.156 -9.715 6.125 1.00 91.94 99 ALA A O 1
ATOM 798 N N . GLN A 1 100 ? -2.679 -9.561 7.808 1.00 90.69 100 GLN A N 1
ATOM 799 C CA . GLN A 1 100 ? -1.649 -8.879 7.019 1.00 90.69 100 GLN A CA 1
ATOM 800 C C . GLN A 1 100 ? -1.109 -9.773 5.901 1.00 90.69 100 GLN A C 1
ATOM 802 O O . GLN A 1 100 ? -1.027 -9.312 4.766 1.00 90.69 100 GLN A O 1
ATOM 807 N N . LEU A 1 101 ? -0.809 -11.042 6.202 1.00 92.06 101 LEU A N 1
ATOM 808 C CA . LEU A 1 101 ? -0.379 -12.024 5.202 1.00 92.06 101 LEU A CA 1
ATOM 809 C C . LEU A 1 101 ? -1.462 -12.251 4.139 1.00 92.06 101 LEU A C 1
ATOM 811 O O . LEU A 1 101 ? -1.190 -12.184 2.947 1.00 92.06 101 LEU A O 1
ATOM 815 N N . VAL A 1 102 ? -2.708 -12.482 4.559 1.00 92.31 102 VAL A N 1
ATOM 816 C CA . VAL A 1 102 ? -3.826 -12.674 3.626 1.00 92.31 102 VAL A CA 1
ATOM 817 C C . VAL A 1 102 ? -4.012 -11.431 2.759 1.00 92.31 102 VAL A C 1
ATOM 819 O O . VAL A 1 102 ? -4.133 -11.546 1.546 1.00 92.31 102 VAL A O 1
ATOM 822 N N . SER A 1 103 ? -3.983 -10.234 3.346 1.00 89.75 103 SER A N 1
ATOM 823 C CA . SER A 1 103 ? -4.134 -8.989 2.593 1.00 89.75 103 SER A CA 1
ATOM 824 C C . SER A 1 103 ? -3.001 -8.767 1.593 1.00 89.75 103 SER A C 1
ATOM 826 O O . SER A 1 103 ? -3.284 -8.284 0.499 1.00 89.75 103 SER A O 1
ATOM 828 N N . SER A 1 104 ? -1.745 -9.064 1.943 1.00 87.88 104 SER A N 1
ATOM 829 C CA . SER A 1 104 ? -0.620 -8.888 1.018 1.00 87.88 104 SER A CA 1
ATOM 830 C C . SER A 1 104 ? -0.712 -9.856 -0.152 1.00 87.88 104 SER A C 1
ATOM 832 O O . SER A 1 104 ? -0.559 -9.442 -1.299 1.00 87.88 104 SER A O 1
ATOM 834 N N . GLU A 1 105 ? -1.034 -11.119 0.121 1.00 91.56 105 GLU A N 1
ATOM 835 C CA . GLU A 1 105 ? -1.125 -12.136 -0.922 1.00 91.56 105 GLU A CA 1
ATOM 836 C C . GLU A 1 105 ? -2.367 -11.955 -1.798 1.00 91.56 105 GLU A C 1
ATOM 838 O O . GLU A 1 105 ? -2.266 -12.117 -3.008 1.00 91.56 105 GLU A O 1
ATOM 843 N N . LEU A 1 106 ? -3.505 -11.511 -1.246 1.00 90.94 106 LEU A N 1
ATOM 844 C CA . LEU A 1 106 ? -4.678 -11.142 -2.049 1.00 90.94 106 LEU A CA 1
ATOM 845 C C . LEU A 1 106 ? -4.382 -9.979 -3.004 1.00 90.94 106 LEU A C 1
ATOM 847 O O . LEU A 1 106 ? -4.853 -9.991 -4.135 1.00 90.94 106 LEU A O 1
ATOM 851 N N . ILE A 1 107 ? -3.591 -8.991 -2.572 1.00 86.75 107 ILE A N 1
ATOM 852 C CA . ILE A 1 107 ? -3.148 -7.902 -3.455 1.00 86.75 107 ILE A CA 1
ATOM 853 C C . ILE A 1 107 ? -2.212 -8.446 -4.540 1.00 86.75 107 ILE A C 1
ATOM 855 O O . ILE A 1 107 ? -2.363 -8.074 -5.699 1.00 86.75 107 ILE A O 1
ATOM 859 N N . ARG A 1 108 ? -1.273 -9.331 -4.184 1.00 90.31 108 ARG A N 1
ATOM 860 C CA . ARG A 1 108 ? -0.311 -9.909 -5.133 1.00 90.31 108 ARG A CA 1
ATOM 861 C C . ARG A 1 108 ? -0.993 -10.732 -6.224 1.00 90.31 108 ARG A C 1
ATOM 863 O O . ARG A 1 108 ? -0.657 -10.580 -7.390 1.00 90.31 108 ARG A O 1
ATOM 870 N N . ILE A 1 109 ? -1.946 -11.591 -5.862 1.00 91.19 109 ILE A N 1
ATOM 871 C CA . ILE A 1 109 ? -2.638 -12.439 -6.846 1.00 91.19 109 ILE A CA 1
ATOM 872 C C . ILE A 1 109 ? -3.660 -11.667 -7.686 1.00 91.19 109 ILE A C 1
ATOM 874 O O . ILE A 1 109 ? -4.090 -12.176 -8.713 1.00 91.19 109 ILE A O 1
ATOM 878 N N . ALA A 1 110 ? -4.075 -10.477 -7.241 1.00 89.75 110 ALA A N 1
ATOM 879 C CA . ALA A 1 110 ? -5.015 -9.639 -7.977 1.00 89.75 110 ALA A CA 1
ATOM 880 C C . ALA A 1 110 ? -4.351 -8.829 -9.099 1.00 89.75 110 ALA A C 1
ATOM 882 O O . ALA A 1 110 ? -5.071 -8.348 -9.968 1.00 89.75 110 ALA A O 1
ATOM 883 N N . ILE A 1 111 ? -3.026 -8.631 -9.052 1.00 88.88 111 ILE A N 1
ATOM 884 C CA . ILE A 1 111 ? -2.282 -7.872 -10.063 1.00 88.88 111 ILE A CA 1
ATOM 885 C C . ILE A 1 111 ? -0.910 -8.522 -10.280 1.00 88.88 111 ILE A C 1
ATOM 887 O O . ILE A 1 111 ? 0.049 -8.286 -9.534 1.00 88.88 111 ILE A O 1
ATOM 891 N N . LEU A 1 112 ? -0.810 -9.348 -11.316 1.00 92.94 112 LEU A N 1
ATOM 892 C CA . LEU A 1 112 ? 0.403 -10.082 -11.660 1.00 92.94 112 LEU A CA 1
ATOM 893 C C . LEU A 1 112 ? 1.497 -9.147 -12.187 1.00 92.94 112 LEU A C 1
ATOM 895 O O . LEU A 1 112 ? 1.217 -8.099 -12.761 1.00 92.94 112 LEU A O 1
ATOM 899 N N . TRP A 1 113 ? 2.766 -9.556 -12.065 1.00 95.19 113 TRP A N 1
ATOM 900 C CA . TRP A 1 113 ? 3.889 -8.788 -12.623 1.00 95.19 113 TRP A CA 1
ATOM 901 C C . TRP A 1 113 ? 3.726 -8.512 -14.119 1.00 95.19 113 TRP A C 1
ATOM 903 O O . TRP A 1 113 ? 3.981 -7.396 -14.549 1.00 95.19 113 TRP A O 1
ATOM 913 N N . SER A 1 114 ? 3.245 -9.481 -14.898 1.00 93.69 114 SER A N 1
ATOM 914 C CA . SER A 1 114 ? 2.995 -9.299 -16.331 1.00 93.69 114 SER A CA 1
ATOM 915 C C . SER A 1 114 ? 1.934 -8.237 -16.619 1.00 93.69 114 SER A C 1
ATOM 917 O O . SER A 1 114 ? 2.087 -7.479 -17.568 1.00 93.69 114 SER A O 1
ATOM 919 N N . GLU A 1 115 ? 0.882 -8.161 -15.800 1.00 94.38 115 GLU A N 1
ATOM 920 C CA . GLU A 1 115 ? -0.176 -7.154 -15.945 1.00 94.38 115 GLU A CA 1
ATOM 921 C C . GLU A 1 115 ? 0.358 -5.763 -15.588 1.00 94.38 115 GLU A C 1
ATOM 923 O O . GLU A 1 115 ? 0.150 -4.820 -16.345 1.00 94.38 115 GLU A O 1
ATOM 928 N N . GLN A 1 116 ? 1.126 -5.656 -14.495 1.00 94.88 116 GLN A N 1
ATOM 929 C CA . GLN A 1 116 ? 1.763 -4.397 -14.091 1.00 94.88 116 GLN A CA 1
ATOM 930 C C . GLN A 1 116 ? 2.754 -3.889 -15.144 1.00 94.88 116 GLN A C 1
ATOM 932 O O . GLN A 1 116 ? 2.779 -2.697 -15.437 1.00 94.88 116 GLN A O 1
ATOM 937 N N . TRP A 1 117 ? 3.561 -4.784 -15.724 1.00 95.88 117 TRP A N 1
ATOM 938 C CA . TRP A 1 117 ? 4.474 -4.435 -16.811 1.00 95.88 117 TRP A CA 1
ATOM 939 C C . TRP A 1 117 ? 3.730 -4.011 -18.068 1.00 95.88 117 TRP A C 1
ATOM 941 O O . TRP A 1 117 ? 4.095 -3.002 -18.656 1.00 95.88 117 TRP A O 1
ATOM 951 N N . TYR A 1 118 ? 2.683 -4.738 -18.460 1.00 94.94 118 TYR A N 1
ATOM 952 C CA . TYR A 1 118 ? 1.898 -4.400 -19.643 1.00 94.94 118 TYR A CA 1
ATOM 953 C C . TYR A 1 118 ? 1.275 -2.999 -19.530 1.00 94.94 118 TYR A C 1
ATOM 955 O O . TYR A 1 118 ? 1.499 -2.161 -20.401 1.00 94.94 118 TYR A O 1
ATOM 963 N N . GLU A 1 119 ? 0.566 -2.716 -18.430 1.00 95.88 119 GLU A N 1
ATOM 964 C CA . GLU A 1 119 ? -0.067 -1.408 -18.191 1.00 95.88 119 GLU A CA 1
ATOM 965 C C . GLU A 1 119 ? 0.970 -0.275 -18.159 1.00 95.88 119 GLU A C 1
ATOM 967 O O . GLU A 1 119 ? 0.788 0.784 -18.761 1.00 95.88 119 GLU A O 1
ATOM 972 N N . ALA A 1 120 ? 2.101 -0.500 -17.491 1.00 96.12 120 ALA A N 1
ATOM 973 C CA . ALA A 1 120 ? 3.134 0.516 -17.375 1.00 96.12 120 ALA A CA 1
ATOM 974 C C . ALA A 1 120 ? 3.917 0.748 -18.666 1.00 96.12 120 ALA A C 1
ATOM 976 O O . ALA A 1 120 ? 4.337 1.876 -18.910 1.00 96.12 120 ALA A O 1
ATOM 977 N N . LEU A 1 121 ? 4.118 -0.280 -19.494 1.00 96.56 121 LEU A N 1
ATOM 978 C CA . LEU A 1 121 ? 4.728 -0.130 -20.813 1.00 96.56 121 LEU A CA 1
ATOM 979 C C . LEU A 1 121 ? 3.809 0.639 -21.762 1.00 96.56 121 LEU A C 1
ATOM 981 O O . LEU A 1 121 ? 4.297 1.487 -22.508 1.00 96.56 121 LEU A O 1
ATOM 985 N N . GLU A 1 122 ? 2.496 0.411 -21.697 1.00 96.31 122 GLU A N 1
ATOM 986 C CA . GLU A 1 122 ? 1.510 1.191 -22.450 1.00 96.31 122 GLU A CA 1
ATOM 987 C C . GLU A 1 122 ? 1.560 2.677 -22.054 1.00 96.31 122 GLU A C 1
ATOM 989 O O . GLU A 1 122 ? 1.701 3.552 -22.914 1.00 96.31 122 GLU A O 1
ATOM 994 N N . GLU A 1 123 ? 1.556 2.973 -20.751 1.00 96.44 123 GLU A N 1
ATOM 995 C CA . GLU A 1 123 ? 1.657 4.348 -20.248 1.00 96.44 123 GLU A CA 1
ATOM 996 C C . GLU A 1 123 ? 3.020 4.990 -20.561 1.00 96.44 123 GLU A C 1
ATOM 998 O O . GLU A 1 123 ? 3.093 6.133 -21.019 1.00 96.44 123 GLU A O 1
ATOM 1003 N N . ALA A 1 124 ? 4.117 4.255 -20.380 1.00 96.56 124 ALA A N 1
ATOM 1004 C CA . ALA A 1 124 ? 5.459 4.709 -20.730 1.00 96.56 124 ALA A CA 1
ATOM 1005 C C . ALA A 1 124 ? 5.579 5.009 -22.232 1.00 96.56 124 ALA A C 1
ATOM 1007 O O . ALA A 1 124 ? 6.206 6.000 -22.617 1.00 96.56 124 ALA A O 1
ATOM 1008 N N . SER A 1 125 ? 4.941 4.198 -23.079 1.00 95.94 125 SER A N 1
ATOM 1009 C CA . SER A 1 125 ? 4.920 4.376 -24.530 1.00 95.94 125 SER A CA 1
ATOM 1010 C C . SER A 1 125 ? 4.149 5.641 -24.910 1.00 95.94 125 SER A C 1
ATOM 1012 O O . SER A 1 125 ? 4.653 6.473 -25.670 1.00 95.94 125 SER A O 1
ATOM 1014 N N . ARG A 1 126 ? 2.982 5.868 -24.293 1.00 96.75 126 ARG A N 1
ATOM 1015 C CA . ARG A 1 126 ? 2.191 7.099 -24.444 1.00 96.75 126 ARG A CA 1
ATOM 1016 C C . ARG A 1 126 ? 2.996 8.349 -24.071 1.00 96.75 126 ARG A C 1
ATOM 1018 O O . ARG A 1 126 ? 3.010 9.319 -24.833 1.00 96.75 126 ARG A O 1
ATOM 1025 N N . LEU A 1 127 ? 3.699 8.317 -22.936 1.00 96.19 127 LEU A N 1
ATOM 1026 C CA . LEU A 1 127 ? 4.541 9.422 -22.467 1.00 96.19 127 LEU A CA 1
ATOM 1027 C C . LEU A 1 127 ? 5.721 9.687 -23.408 1.00 96.19 127 LEU A C 1
ATOM 1029 O O . LEU A 1 127 ? 6.001 10.838 -23.737 1.00 96.19 127 LEU A O 1
ATOM 1033 N N . TYR A 1 128 ? 6.405 8.641 -23.870 1.00 95.25 128 TYR A N 1
ATOM 1034 C CA . TYR A 1 128 ? 7.600 8.784 -24.697 1.00 95.25 128 TYR A CA 1
ATOM 1035 C C . TYR A 1 128 ? 7.284 9.150 -26.155 1.00 95.25 128 TYR A C 1
ATOM 1037 O O . TYR A 1 128 ? 7.807 10.142 -26.670 1.00 95.25 128 TYR A O 1
ATOM 1045 N N . PHE A 1 129 ? 6.423 8.379 -26.823 1.00 93.88 129 PHE A N 1
ATOM 1046 C CA . PHE A 1 129 ? 6.121 8.563 -28.246 1.00 93.88 129 PHE A CA 1
ATOM 1047 C C . PHE A 1 129 ? 5.055 9.634 -28.499 1.00 93.88 129 PHE A C 1
ATOM 1049 O O . PHE A 1 129 ? 5.115 10.304 -29.527 1.00 93.88 129 PHE A O 1
ATOM 1056 N N . GLY A 1 130 ? 4.095 9.807 -27.584 1.00 94.19 130 GLY A N 1
ATOM 1057 C CA . GLY A 1 130 ? 3.014 10.787 -27.721 1.00 94.19 130 GLY A CA 1
ATOM 1058 C C . GLY A 1 130 ? 3.365 12.164 -27.161 1.00 94.19 130 GLY A C 1
ATOM 1059 O O . GLY A 1 130 ? 3.211 13.169 -27.850 1.00 94.19 130 GLY A O 1
ATOM 1060 N N . GLU A 1 131 ? 3.837 12.221 -25.914 1.00 95.12 131 GLU A N 1
ATOM 1061 C CA . GLU A 1 131 ? 4.101 13.489 -25.208 1.00 95.12 131 GLU A CA 1
ATOM 1062 C C . GLU A 1 131 ? 5.571 13.935 -25.242 1.00 95.12 131 GLU A C 1
ATOM 1064 O O . GLU A 1 131 ? 5.892 15.024 -24.765 1.00 95.12 131 GLU A O 1
ATOM 1069 N N . HIS A 1 132 ? 6.476 13.109 -25.778 1.00 93.50 132 HIS A N 1
ATOM 1070 C CA . HIS A 1 132 ? 7.929 13.329 -25.738 1.00 93.50 132 HIS A CA 1
ATOM 1071 C C . HIS A 1 132 ? 8.489 13.528 -24.315 1.00 93.50 132 HIS A C 1
ATOM 1073 O O . HIS A 1 132 ? 9.530 14.157 -24.111 1.00 93.50 132 HIS A O 1
ATOM 1079 N N . ASN A 1 133 ? 7.814 12.958 -23.316 1.00 94.12 133 ASN A N 1
ATOM 1080 C CA . ASN A 1 133 ? 8.155 13.065 -21.906 1.00 94.12 133 ASN A CA 1
ATOM 1081 C C . ASN A 1 133 ? 8.987 11.860 -21.440 1.00 94.12 133 ASN A C 1
ATOM 1083 O O . ASN A 1 133 ? 8.482 10.892 -20.866 1.00 94.12 133 ASN A O 1
ATOM 1087 N N . VAL A 1 134 ? 10.298 11.941 -21.667 1.00 93.69 134 VAL A N 1
ATOM 1088 C CA . VAL A 1 134 ? 11.248 10.883 -21.285 1.00 93.69 134 VAL A CA 1
ATOM 1089 C C . VAL A 1 134 ? 11.348 10.710 -19.768 1.00 93.69 134 VAL A C 1
ATOM 1091 O O . VAL A 1 134 ? 11.465 9.592 -19.274 1.00 93.69 134 VAL A O 1
ATOM 1094 N N . GLU A 1 135 ? 11.307 11.806 -19.011 1.00 94.00 135 GLU A N 1
ATOM 1095 C CA . GLU A 1 135 ? 11.406 11.747 -17.551 1.00 94.00 135 GLU A CA 1
ATOM 1096 C C . GLU A 1 135 ? 10.186 11.050 -16.940 1.00 94.00 135 GLU A C 1
ATOM 1098 O O . GLU A 1 135 ? 10.340 10.174 -16.090 1.00 94.00 135 GLU A O 1
ATOM 1103 N N . GLY A 1 136 ? 8.986 11.367 -17.435 1.00 94.62 136 GLY A N 1
ATOM 1104 C CA . GLY A 1 136 ? 7.752 10.680 -17.063 1.00 94.62 136 GLY A CA 1
ATOM 1105 C C . GLY A 1 136 ? 7.825 9.180 -17.340 1.00 94.62 136 GLY A C 1
ATOM 1106 O O . GLY A 1 136 ? 7.568 8.383 -16.442 1.00 94.62 136 GLY A O 1
ATOM 1107 N N . MET A 1 137 ? 8.259 8.796 -18.544 1.00 95.56 137 MET A N 1
ATOM 1108 C CA . MET A 1 137 ? 8.459 7.391 -18.917 1.00 95.56 137 MET A CA 1
ATOM 1109 C C . MET A 1 137 ? 9.410 6.667 -17.944 1.00 95.56 137 MET A C 1
ATOM 1111 O O . MET A 1 137 ? 9.082 5.595 -17.438 1.00 95.56 137 MET A O 1
ATOM 1115 N N . LEU A 1 138 ? 10.572 7.255 -17.627 1.00 94.69 138 LEU A N 1
ATOM 1116 C CA . LEU A 1 138 ? 11.534 6.655 -16.689 1.00 94.69 138 LEU A CA 1
ATOM 1117 C C . LEU A 1 138 ? 10.948 6.497 -15.280 1.00 94.69 138 LEU A C 1
ATOM 1119 O O . LEU A 1 138 ? 11.191 5.479 -14.632 1.00 94.69 138 LEU A O 1
ATOM 1123 N N . ASN A 1 139 ? 10.177 7.482 -14.816 1.00 95.56 139 ASN A N 1
ATOM 1124 C CA . ASN A 1 139 ? 9.540 7.453 -13.500 1.00 95.56 139 ASN A CA 1
ATOM 1125 C C . ASN A 1 139 ? 8.453 6.372 -13.392 1.00 95.56 139 ASN A C 1
ATOM 1127 O O . ASN A 1 139 ? 8.251 5.834 -12.306 1.00 95.56 139 ASN A O 1
ATOM 1131 N N . VAL A 1 140 ? 7.785 6.033 -14.500 1.00 96.25 140 VAL A N 1
ATOM 1132 C CA . VAL A 1 140 ? 6.804 4.936 -14.562 1.00 96.25 140 VAL A CA 1
ATOM 1133 C C . VAL A 1 140 ? 7.492 3.568 -14.506 1.00 96.25 140 VAL A C 1
ATOM 1135 O O . VAL A 1 140 ? 7.063 2.698 -13.752 1.00 96.25 140 VAL A O 1
ATOM 1138 N N . LEU A 1 141 ? 8.584 3.375 -15.254 1.00 95.69 141 LEU A N 1
ATOM 1139 C CA . LEU A 1 141 ? 9.242 2.066 -15.380 1.00 95.69 141 LEU A CA 1
ATOM 1140 C C . LEU A 1 141 ? 10.180 1.725 -14.213 1.00 95.69 141 LEU A C 1
ATOM 1142 O O . LEU A 1 141 ? 10.362 0.554 -13.880 1.00 95.69 141 LEU A O 1
ATOM 1146 N N . GLN A 1 142 ? 10.798 2.724 -13.578 1.00 94.31 142 GLN A N 1
ATOM 1147 C CA . GLN A 1 142 ? 11.802 2.490 -12.537 1.00 94.31 142 GLN A CA 1
ATOM 1148 C C . GLN A 1 142 ? 11.288 1.651 -11.342 1.00 94.31 142 GLN A C 1
ATOM 1150 O O . GLN A 1 142 ? 11.978 0.694 -10.978 1.00 94.31 142 GLN A O 1
ATOM 1155 N N . PRO A 1 143 ? 10.103 1.919 -10.754 1.00 94.88 143 PRO A N 1
ATOM 1156 C CA . PRO A 1 143 ? 9.586 1.114 -9.645 1.00 94.88 143 PRO A CA 1
ATOM 1157 C C . PRO A 1 143 ? 9.353 -0.360 -10.010 1.00 94.88 143 PRO A C 1
ATOM 1159 O O . PRO A 1 143 ? 9.493 -1.239 -9.159 1.00 94.88 143 PRO A O 1
ATOM 1162 N N . LEU A 1 144 ? 9.018 -0.650 -11.271 1.00 95.38 144 LEU A N 1
ATOM 1163 C CA . LEU A 1 144 ? 8.771 -2.015 -11.743 1.00 95.38 144 LEU A CA 1
ATOM 1164 C C . LEU A 1 144 ? 10.061 -2.809 -11.876 1.00 95.38 144 LEU A C 1
ATOM 1166 O O . LEU A 1 144 ? 10.110 -3.957 -11.440 1.00 95.38 144 LEU A O 1
ATOM 1170 N N . HIS A 1 145 ? 11.120 -2.180 -12.391 1.00 94.88 145 HIS A N 1
ATOM 1171 C CA . HIS A 1 145 ? 12.451 -2.787 -12.407 1.00 94.88 145 HIS A CA 1
ATOM 1172 C C . HIS A 1 145 ? 12.920 -3.154 -11.000 1.00 94.88 145 HIS A C 1
ATOM 1174 O O . HIS A 1 145 ? 13.409 -4.261 -10.771 1.00 94.88 145 HIS A O 1
ATOM 1180 N N . GLU A 1 146 ? 12.734 -2.245 -10.039 1.00 92.50 146 GLU A N 1
ATOM 1181 C CA . GLU A 1 146 ? 13.056 -2.489 -8.629 1.00 92.50 146 GLU A CA 1
ATOM 1182 C C . GLU A 1 146 ? 12.244 -3.665 -8.060 1.00 92.50 146 GLU A C 1
ATOM 1184 O O . GLU A 1 146 ? 12.810 -4.533 -7.390 1.00 92.50 146 GLU A O 1
ATOM 1189 N N . MET A 1 147 ? 10.950 -3.747 -8.387 1.00 91.88 147 MET A N 1
ATOM 1190 C CA . MET A 1 147 ? 10.070 -4.844 -7.978 1.00 91.88 147 MET A CA 1
ATOM 1191 C C . MET A 1 147 ? 10.524 -6.202 -8.539 1.00 91.88 147 MET A C 1
ATOM 1193 O O . MET A 1 147 ? 10.606 -7.178 -7.790 1.00 91.88 147 MET A O 1
ATOM 1197 N N . THR A 1 148 ? 10.853 -6.287 -9.831 1.00 91.75 148 THR A N 1
ATOM 1198 C CA . THR A 1 148 ? 11.172 -7.567 -10.492 1.00 91.75 148 THR A CA 1
ATOM 1199 C C . THR A 1 148 ? 12.525 -8.165 -10.139 1.00 91.75 148 THR A C 1
ATOM 1201 O O . THR A 1 148 ? 12.808 -9.316 -10.477 1.00 91.75 148 THR A O 1
ATOM 1204 N N . ASN A 1 149 ? 13.368 -7.421 -9.426 1.00 87.62 149 ASN A N 1
ATOM 1205 C CA . ASN A 1 149 ? 14.666 -7.917 -8.981 1.00 87.62 149 ASN A CA 1
ATOM 1206 C C . ASN A 1 149 ? 14.559 -8.949 -7.847 1.00 87.62 149 ASN A C 1
ATOM 1208 O O . ASN A 1 149 ? 15.497 -9.717 -7.642 1.00 87.62 149 ASN A O 1
ATOM 1212 N N . SER A 1 150 ? 13.437 -8.993 -7.119 1.00 90.50 150 SER A N 1
ATOM 1213 C CA . SER A 1 150 ? 13.277 -9.832 -5.921 1.00 90.50 150 SER A CA 1
ATOM 1214 C C . SER A 1 150 ? 12.003 -10.691 -5.974 1.00 90.50 150 SER A C 1
ATOM 1216 O O . SER A 1 150 ? 11.007 -10.335 -5.340 1.00 90.50 150 SER A O 1
ATOM 1218 N N . PRO A 1 151 ? 12.001 -11.827 -6.701 1.00 92.94 151 PRO A N 1
ATOM 1219 C CA . PRO A 1 151 ? 10.850 -12.726 -6.736 1.00 92.94 151 PRO A CA 1
ATOM 1220 C C . PRO A 1 151 ? 10.619 -13.388 -5.373 1.00 92.94 151 PRO A C 1
ATOM 1222 O O . PRO A 1 151 ? 11.551 -13.840 -4.708 1.00 92.94 151 PRO A O 1
ATOM 1225 N N . GLN A 1 152 ? 9.356 -13.476 -4.971 1.00 92.38 152 GLN A N 1
ATOM 1226 C CA . GLN A 1 152 ? 8.896 -14.090 -3.724 1.00 92.38 152 GLN A CA 1
ATOM 1227 C C . GLN A 1 152 ? 8.092 -15.374 -3.977 1.00 92.38 152 GLN A C 1
ATOM 1229 O O . GLN A 1 152 ? 8.020 -16.238 -3.102 1.00 92.38 152 GLN A O 1
ATOM 1234 N N . THR A 1 153 ? 7.512 -15.532 -5.170 1.00 93.75 153 THR A N 1
ATOM 1235 C CA . THR A 1 153 ? 6.712 -16.705 -5.556 1.00 93.75 153 THR A CA 1
ATOM 1236 C C . THR A 1 153 ? 7.301 -17.458 -6.750 1.00 93.75 153 THR A C 1
ATOM 1238 O O . THR A 1 153 ? 8.119 -16.941 -7.509 1.00 93.75 153 THR A O 1
ATOM 1241 N N . LYS A 1 154 ? 6.846 -18.702 -6.965 1.00 94.38 154 LYS A N 1
ATOM 1242 C CA . LYS A 1 154 ? 7.239 -19.500 -8.142 1.00 94.38 154 LYS A CA 1
ATOM 1243 C C . LYS A 1 154 ? 6.821 -18.847 -9.464 1.00 94.38 154 LYS A C 1
ATOM 1245 O O . LYS A 1 154 ? 7.528 -18.995 -10.452 1.00 94.38 154 LYS A O 1
ATOM 1250 N N . GLN A 1 155 ? 5.690 -18.142 -9.480 1.00 92.62 155 GLN A N 1
ATOM 1251 C CA . GLN A 1 155 ? 5.200 -17.453 -10.672 1.00 92.62 155 GLN A CA 1
ATOM 1252 C C . GLN A 1 155 ? 6.054 -16.221 -10.995 1.00 92.62 155 GLN A C 1
ATOM 1254 O O . GLN A 1 155 ? 6.429 -16.023 -12.144 1.00 92.62 155 GLN A O 1
ATOM 1259 N N . GLU A 1 156 ? 6.423 -15.440 -9.980 1.00 95.56 156 GLU A N 1
ATOM 1260 C CA . GLU A 1 156 ? 7.344 -14.303 -10.123 1.00 95.56 156 GLU A CA 1
ATOM 1261 C C . GLU A 1 156 ? 8.741 -14.764 -10.562 1.00 95.56 156 GLU A C 1
ATOM 1263 O O . GLU A 1 156 ? 9.358 -14.150 -11.428 1.00 95.56 156 GLU A O 1
ATOM 1268 N N . LEU A 1 157 ? 9.219 -15.894 -10.028 1.00 95.50 157 LEU A N 1
ATOM 1269 C CA . LEU A 1 157 ? 10.469 -16.505 -10.475 1.00 95.50 157 LEU A CA 1
ATOM 1270 C C . LEU A 1 157 ? 10.396 -16.932 -11.948 1.00 95.50 157 LEU A C 1
ATOM 1272 O O . LEU A 1 157 ? 11.339 -16.686 -12.692 1.00 95.50 157 LEU A O 1
ATOM 1276 N N . ALA A 1 158 ? 9.286 -17.537 -12.380 1.00 95.25 158 ALA A N 1
ATOM 1277 C CA . ALA A 1 158 ? 9.086 -17.905 -13.781 1.00 95.25 158 ALA A CA 1
ATOM 1278 C C . ALA A 1 158 ? 9.063 -16.670 -14.699 1.00 95.25 158 ALA A C 1
ATOM 1280 O O . ALA A 1 158 ? 9.686 -16.689 -15.757 1.00 95.25 158 ALA A O 1
ATOM 1281 N N . PHE A 1 159 ? 8.420 -15.577 -14.271 1.00 95.56 159 PHE A N 1
ATOM 1282 C CA . PHE A 1 159 ? 8.458 -14.299 -14.988 1.00 95.56 159 PHE A CA 1
ATOM 1283 C C . PHE A 1 159 ? 9.891 -13.765 -15.105 1.00 95.56 159 PHE A C 1
ATOM 1285 O O . PHE A 1 159 ? 10.333 -13.406 -16.192 1.00 95.56 159 PHE A O 1
ATOM 1292 N N . GLN A 1 160 ? 10.646 -13.761 -14.003 1.00 95.00 160 GLN A N 1
ATOM 1293 C CA . GLN A 1 160 ? 12.033 -13.295 -14.001 1.00 95.00 160 GLN A CA 1
ATOM 1294 C C . GLN A 1 160 ? 12.937 -14.165 -14.889 1.00 95.00 160 GLN A C 1
ATOM 1296 O O . GLN A 1 160 ? 13.831 -13.646 -15.548 1.00 95.00 160 GLN A O 1
ATOM 1301 N N . GLN A 1 161 ? 12.709 -15.478 -14.929 1.00 94.44 161 GLN A N 1
ATOM 1302 C CA . GLN A 1 161 ? 13.447 -16.385 -15.811 1.00 94.44 161 GLN A CA 1
ATOM 1303 C C . GLN A 1 161 ? 13.134 -16.145 -17.291 1.00 94.44 161 GLN A C 1
ATOM 1305 O O . GLN A 1 161 ? 14.032 -16.291 -18.114 1.00 94.44 161 GLN A O 1
ATOM 1310 N N . ALA A 1 162 ? 11.891 -15.786 -17.619 1.00 94.56 162 ALA A N 1
ATOM 1311 C CA . ALA A 1 162 ? 11.468 -15.529 -18.991 1.00 94.56 162 ALA A CA 1
ATOM 1312 C C . ALA A 1 162 ? 11.908 -14.148 -19.506 1.00 94.56 162 ALA A C 1
ATOM 1314 O O . ALA A 1 162 ? 12.438 -14.072 -20.604 1.00 94.56 162 ALA A O 1
ATOM 1315 N N . PHE A 1 163 ? 11.726 -13.084 -18.713 1.00 94.69 163 PHE A N 1
ATOM 1316 C CA . PHE A 1 163 ? 11.875 -11.688 -19.166 1.00 94.69 163 PHE A CA 1
ATOM 1317 C C . PHE A 1 163 ? 12.944 -10.890 -18.405 1.00 94.69 163 PHE A C 1
ATOM 1319 O O . PHE A 1 163 ? 13.307 -9.781 -18.785 1.00 94.69 163 PHE A O 1
ATOM 1326 N N . GLY A 1 164 ? 13.469 -11.412 -17.293 1.00 93.06 164 GLY A N 1
ATOM 1327 C CA . GLY A 1 164 ? 14.371 -10.658 -16.416 1.00 93.06 164 GLY A CA 1
ATOM 1328 C C . GLY A 1 164 ? 15.756 -10.378 -17.009 1.00 93.06 164 GLY A C 1
ATOM 1329 O O . GLY A 1 164 ? 16.481 -9.540 -16.476 1.00 93.06 164 GLY A O 1
ATOM 1330 N N . GLY A 1 165 ? 16.157 -11.076 -18.076 1.00 93.62 165 GLY A N 1
ATOM 1331 C CA . GLY A 1 165 ? 17.339 -10.720 -18.867 1.00 93.62 165 GLY A CA 1
ATOM 1332 C C . GLY A 1 165 ? 17.113 -9.397 -19.592 1.00 93.62 165 GLY A C 1
ATOM 1333 O O . GLY A 1 165 ? 17.730 -8.394 -19.239 1.00 93.62 165 GLY A O 1
ATOM 1334 N N . ASP A 1 166 ? 16.138 -9.397 -20.498 1.00 95.00 166 ASP A N 1
ATOM 1335 C CA . ASP A 1 166 ? 15.802 -8.260 -21.358 1.00 95.00 166 ASP A CA 1
ATOM 1336 C C . ASP A 1 166 ? 15.425 -7.016 -20.548 1.00 95.00 166 ASP A C 1
ATOM 1338 O O . ASP A 1 166 ? 15.895 -5.920 -20.842 1.00 95.00 166 ASP A O 1
ATOM 1342 N N . LEU A 1 167 ? 14.671 -7.176 -19.452 1.00 95.50 167 LEU A N 1
ATOM 1343 C CA . LEU A 1 167 ? 14.332 -6.060 -18.563 1.00 95.50 167 LEU A CA 1
ATOM 1344 C C . LEU A 1 167 ? 15.574 -5.422 -17.921 1.00 95.50 167 LEU A C 1
ATOM 1346 O O . LEU A 1 167 ? 15.653 -4.198 -17.830 1.00 95.50 167 LEU A O 1
ATOM 1350 N N . ARG A 1 168 ? 16.570 -6.211 -17.499 1.00 94.94 168 ARG A N 1
ATOM 1351 C CA . ARG A 1 168 ? 17.803 -5.655 -16.911 1.00 94.94 168 ARG A CA 1
ATOM 1352 C C . ARG A 1 168 ? 18.651 -4.937 -17.951 1.00 94.94 168 ARG A C 1
ATOM 1354 O O . ARG A 1 168 ? 19.200 -3.877 -17.647 1.00 94.94 168 ARG A O 1
ATOM 1361 N N . ASP A 1 169 ? 18.721 -5.478 -19.160 1.00 95.06 169 ASP A N 1
ATOM 1362 C CA . ASP A 1 169 ? 19.446 -4.851 -20.263 1.00 95.06 169 ASP A CA 1
ATOM 1363 C C . ASP A 1 169 ? 18.757 -3.542 -20.685 1.00 95.06 169 ASP A C 1
ATOM 1365 O O . ASP A 1 169 ? 19.409 -2.501 -20.797 1.00 95.06 169 ASP A O 1
ATOM 1369 N N . ALA A 1 170 ? 17.423 -3.536 -20.768 1.00 95.50 170 ALA A N 1
ATOM 1370 C CA . ALA A 1 170 ? 16.635 -2.333 -21.017 1.00 95.50 170 ALA A CA 1
ATOM 1371 C C . ALA A 1 170 ? 16.826 -1.286 -19.905 1.00 95.50 170 ALA A C 1
ATOM 1373 O O . ALA A 1 170 ? 16.994 -0.096 -20.184 1.00 95.50 170 ALA A O 1
ATOM 1374 N N . GLN A 1 171 ? 16.881 -1.713 -18.636 1.00 95.06 171 GLN A N 1
ATOM 1375 C CA . GLN A 1 171 ? 17.173 -0.826 -17.508 1.00 95.06 171 GLN A CA 1
ATOM 1376 C C . GLN A 1 171 ? 18.580 -0.219 -17.607 1.00 95.06 171 GLN A C 1
ATOM 1378 O O . GLN A 1 171 ? 18.764 0.969 -17.320 1.00 95.06 171 GLN A O 1
ATOM 1383 N N . ALA A 1 172 ? 19.577 -1.008 -18.017 1.00 94.69 172 ALA A N 1
ATOM 1384 C CA . ALA A 1 172 ? 20.942 -0.536 -18.218 1.00 94.69 172 ALA A CA 1
ATOM 1385 C C . ALA A 1 172 ? 21.003 0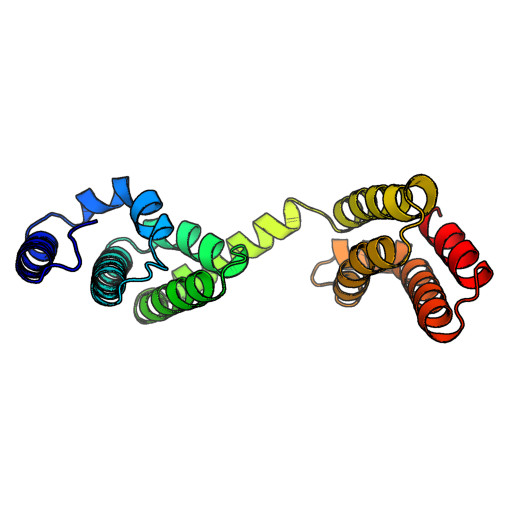.533 -19.319 1.00 94.69 172 ALA A C 1
ATOM 1387 O O . ALA A 1 172 ? 21.603 1.587 -19.104 1.00 94.69 172 ALA A O 1
ATOM 1388 N N . CYS A 1 173 ? 20.303 0.320 -20.435 1.00 94.31 173 CYS A N 1
ATOM 1389 C CA . CYS A 1 173 ? 20.135 1.307 -21.502 1.00 94.31 173 CYS A CA 1
ATOM 1390 C C . CYS A 1 173 ? 19.446 2.594 -21.003 1.00 94.31 173 CYS A C 1
ATOM 1392 O O . CYS A 1 173 ? 19.938 3.701 -21.240 1.00 94.31 173 CYS A O 1
ATOM 1394 N N . CYS A 1 174 ? 18.368 2.482 -20.218 1.00 93.75 174 CYS A N 1
ATOM 1395 C CA . CYS A 1 174 ? 17.716 3.640 -19.595 1.00 93.75 174 CYS A CA 1
ATOM 1396 C C . CYS A 1 174 ? 18.659 4.419 -18.657 1.00 93.75 174 CYS A C 1
ATOM 1398 O O . CYS A 1 174 ? 18.627 5.651 -18.618 1.00 93.75 174 CYS A O 1
ATOM 1400 N N . ASN A 1 175 ? 19.507 3.723 -17.897 1.00 93.19 175 ASN A N 1
ATOM 1401 C CA . ASN A 1 175 ? 20.488 4.352 -17.012 1.00 93.19 175 ASN A CA 1
ATOM 1402 C C . ASN A 1 175 ? 21.638 5.004 -17.793 1.00 93.19 175 ASN A C 1
ATOM 1404 O O . ASN A 1 175 ? 22.059 6.103 -17.431 1.00 93.19 175 ASN A O 1
ATOM 1408 N N . ALA A 1 176 ? 22.096 4.384 -18.884 1.00 92.88 176 ALA A N 1
ATOM 1409 C CA . ALA A 1 176 ? 23.078 4.971 -19.790 1.00 92.88 176 ALA A CA 1
ATOM 1410 C C . ALA A 1 176 ? 22.564 6.301 -20.353 1.00 92.88 176 ALA A C 1
ATOM 1412 O O . ALA A 1 176 ? 23.258 7.312 -20.239 1.00 92.88 176 ALA A O 1
ATOM 1413 N N . TYR A 1 177 ? 21.305 6.343 -20.803 1.00 92.75 177 TYR A N 1
ATOM 1414 C CA . TYR A 1 177 ? 20.657 7.577 -21.249 1.00 92.75 177 TYR A CA 1
ATOM 1415 C C . TYR A 1 177 ? 20.632 8.671 -20.170 1.00 92.75 177 TYR A C 1
ATOM 1417 O O . TYR A 1 177 ? 20.865 9.842 -20.476 1.00 92.75 177 TYR A O 1
ATOM 1425 N N . LYS A 1 178 ? 20.374 8.330 -18.897 1.00 90.69 178 LYS A N 1
ATOM 1426 C CA . LYS A 1 178 ? 20.380 9.320 -17.799 1.00 90.69 178 LYS A CA 1
ATOM 1427 C C . LYS A 1 178 ? 21.735 10.036 -17.681 1.00 90.69 178 LYS A C 1
ATOM 1429 O O . LYS A 1 178 ? 21.757 11.215 -17.326 1.00 90.69 178 LYS A O 1
ATOM 1434 N N . SER A 1 179 ? 22.838 9.354 -18.003 1.00 90.25 179 SER A N 1
ATOM 1435 C CA . SER A 1 179 ? 24.196 9.914 -17.985 1.00 90.25 179 SER A CA 1
ATOM 1436 C C . SER A 1 179 ? 24.617 10.554 -19.312 1.00 90.25 179 SER A C 1
ATOM 1438 O O . SER A 1 179 ? 25.219 11.624 -19.303 1.00 90.25 179 SER A O 1
ATOM 1440 N N . SER A 1 180 ? 24.323 9.907 -20.441 1.00 90.25 180 SER A N 1
ATOM 1441 C CA . SER A 1 180 ? 24.809 10.277 -21.777 1.00 90.25 180 SER A CA 1
ATOM 1442 C C . SER A 1 180 ? 23.894 11.269 -22.504 1.00 90.25 180 SER A C 1
ATOM 1444 O O . SER A 1 180 ? 24.365 12.053 -23.322 1.00 90.25 180 SER A O 1
ATOM 1446 N N . ARG A 1 181 ? 22.585 11.234 -22.207 1.00 89.88 181 ARG A N 1
ATOM 1447 C CA . ARG A 1 181 ? 21.494 11.872 -22.968 1.00 89.88 181 ARG A CA 1
ATOM 1448 C C . ARG A 1 181 ? 21.444 11.456 -24.447 1.00 89.88 181 ARG A C 1
ATOM 1450 O O . ARG A 1 181 ? 20.878 12.175 -25.270 1.00 89.88 181 ARG A O 1
ATOM 1457 N N . ASN A 1 182 ? 21.979 10.281 -24.781 1.00 89.62 182 ASN A N 1
ATOM 1458 C CA . ASN A 1 182 ? 22.018 9.760 -26.146 1.00 89.62 182 ASN A CA 1
ATOM 1459 C C . ASN A 1 182 ? 20.731 9.010 -26.511 1.00 89.62 182 ASN A C 1
ATOM 1461 O O . ASN A 1 182 ? 20.452 7.940 -25.984 1.00 89.62 182 ASN A O 1
ATOM 1465 N N . GLN A 1 183 ? 19.984 9.520 -27.490 1.00 88.75 183 GLN A N 1
ATOM 1466 C CA . GLN A 1 183 ? 18.737 8.898 -27.956 1.00 88.75 183 GLN A CA 1
ATOM 1467 C C . GLN A 1 183 ? 18.849 7.419 -28.391 1.00 88.75 183 GLN A C 1
ATOM 1469 O O . GLN A 1 183 ? 17.911 6.671 -28.112 1.00 88.75 183 GLN A O 1
ATOM 1474 N N . PRO A 1 184 ? 19.948 6.957 -29.029 1.00 92.75 184 PRO A N 1
ATOM 1475 C CA . PRO A 1 184 ? 20.100 5.546 -29.389 1.00 92.75 184 PRO A CA 1
ATOM 1476 C C . PRO A 1 184 ? 19.981 4.581 -28.203 1.00 92.75 184 PRO A C 1
ATOM 1478 O O . PRO A 1 184 ? 19.422 3.502 -28.375 1.00 92.75 184 PRO A O 1
ATOM 1481 N N . ASP A 1 185 ? 20.418 4.993 -27.006 1.00 91.19 185 ASP A N 1
ATOM 1482 C CA . ASP A 1 185 ? 20.317 4.174 -25.792 1.00 91.19 185 ASP A CA 1
ATOM 1483 C C . ASP A 1 185 ? 18.839 3.889 -25.454 1.00 91.19 185 ASP A C 1
ATOM 1485 O O . ASP A 1 185 ? 18.485 2.781 -25.061 1.00 91.19 185 ASP A O 1
ATOM 1489 N N . LEU A 1 186 ? 17.941 4.861 -25.661 1.00 92.38 186 LEU A N 1
ATOM 1490 C CA . LEU A 1 186 ? 16.505 4.665 -25.431 1.00 92.38 186 LEU A CA 1
ATOM 1491 C C . LEU A 1 186 ? 15.834 3.828 -26.513 1.00 92.38 186 LEU A C 1
ATOM 1493 O O . LEU A 1 186 ? 14.940 3.054 -26.189 1.00 92.38 186 LEU A O 1
ATOM 1497 N N . ASN A 1 187 ? 16.255 3.960 -27.771 1.00 92.12 187 ASN A N 1
ATOM 1498 C CA . ASN A 1 187 ? 15.714 3.126 -28.844 1.00 92.12 187 ASN A CA 1
ATOM 1499 C C . ASN A 1 187 ? 16.013 1.647 -28.570 1.00 92.12 187 ASN A C 1
ATOM 1501 O O . ASN A 1 187 ? 15.108 0.824 -28.632 1.00 92.12 187 ASN A O 1
ATOM 1505 N N . GLN A 1 188 ? 17.246 1.338 -28.154 1.00 93.25 188 GLN A N 1
ATOM 1506 C CA . GLN A 1 188 ? 17.627 -0.018 -27.763 1.00 93.25 188 GLN A CA 1
ATOM 1507 C C . GLN A 1 188 ? 16.826 -0.526 -26.554 1.00 93.25 188 GLN A C 1
ATOM 1509 O O . GLN A 1 188 ? 16.433 -1.689 -26.524 1.00 93.25 188 GLN A O 1
ATOM 1514 N N . ALA A 1 189 ? 16.558 0.331 -25.562 1.00 94.50 189 ALA A N 1
ATOM 1515 C CA . ALA A 1 189 ? 15.703 -0.045 -24.436 1.00 94.50 189 ALA A CA 1
ATOM 1516 C C . ALA A 1 189 ? 14.280 -0.402 -24.900 1.00 94.50 189 ALA A C 1
ATOM 1518 O O . ALA A 1 189 ? 13.718 -1.392 -24.444 1.00 94.50 189 ALA A O 1
ATOM 1519 N N . TRP A 1 190 ? 13.709 0.378 -25.822 1.00 95.38 190 TRP A N 1
ATOM 1520 C CA . TRP A 1 190 ? 12.382 0.114 -26.377 1.00 95.38 190 TRP A CA 1
ATOM 1521 C C . TRP A 1 190 ? 12.324 -1.162 -27.211 1.00 95.38 190 TRP A C 1
ATOM 1523 O O . TRP A 1 190 ? 11.349 -1.897 -27.082 1.00 95.38 190 TRP A O 1
ATOM 1533 N N . ASP A 1 191 ? 13.363 -1.467 -27.988 1.00 94.25 191 ASP A N 1
ATOM 1534 C CA . ASP A 1 191 ? 13.444 -2.732 -28.727 1.00 94.25 191 ASP A CA 1
ATOM 1535 C C . ASP A 1 191 ? 13.354 -3.942 -27.782 1.00 94.25 191 ASP A C 1
ATOM 1537 O O . ASP A 1 191 ? 12.689 -4.924 -28.101 1.00 94.25 191 ASP A O 1
ATOM 1541 N N . LEU A 1 192 ? 13.964 -3.847 -26.595 1.00 94.25 192 LEU A N 1
ATOM 1542 C CA . LEU A 1 192 ? 13.889 -4.879 -25.557 1.00 94.25 192 LEU A CA 1
ATOM 1543 C C . LEU A 1 192 ? 12.531 -4.906 -24.840 1.00 94.25 192 LEU A C 1
ATOM 1545 O O . LEU A 1 192 ? 12.051 -5.978 -24.499 1.00 94.25 192 LEU A O 1
ATOM 1549 N N . TYR A 1 193 ? 11.894 -3.754 -24.613 1.00 93.75 193 TYR A N 1
ATOM 1550 C CA . TYR A 1 193 ? 10.573 -3.703 -23.974 1.00 93.75 193 TYR A CA 1
ATOM 1551 C C . TYR A 1 193 ? 9.433 -4.221 -24.860 1.00 93.75 193 TYR A C 1
ATOM 1553 O O . TYR A 1 193 ? 8.402 -4.636 -24.333 1.00 93.75 193 TYR A O 1
ATOM 1561 N N . TYR A 1 194 ? 9.582 -4.156 -26.185 1.00 88.88 194 TYR A N 1
ATOM 1562 C CA . TYR A 1 194 ? 8.584 -4.658 -27.136 1.00 88.88 194 TYR A CA 1
ATOM 1563 C C . TYR A 1 194 ? 8.737 -6.149 -27.464 1.00 88.88 194 TYR A C 1
ATOM 1565 O O . TYR A 1 194 ? 7.862 -6.691 -28.149 1.00 88.88 194 TYR A O 1
ATOM 1573 N N . HIS A 1 195 ? 9.827 -6.788 -27.029 1.00 78.62 195 HIS A N 1
ATOM 1574 C CA . HIS A 1 195 ? 10.103 -8.192 -27.315 1.00 78.62 195 HIS A CA 1
ATOM 1575 C C . HIS A 1 195 ? 9.454 -9.139 -26.295 1.00 78.62 195 HIS A C 1
ATOM 1577 O O . HIS A 1 195 ? 8.996 -10.220 -26.749 1.00 78.62 195 HIS A O 1
#

Organism: NCBI:txid73025

Foldseek 3Di:
DCCLPPVNLVVVVVVLVPDDLVVCLVCLVVLLVCCLPPRPSSNVSSLVSLLVNLQVPVVSLLVVLLCQQPPDPDPSSNVSSVVSLVSSCVRPVVVNVVSNVVVVVVVDVVADLVNLLVVLLVVLCCCCVPVVNLVVSCVSCVVSLVVLVDDDDPRSVVVCVVQVVLSVQLVVLSVVCVVPVDPVSNVSSVVSSVD

Radius of gyration: 23.38 Å; chains: 1; bounding box: 48×42×58 Å

InterPro domains:
  IPR009076 FKBP12-rapamycin binding domain [PF08771] (105-195)
  IPR014009 PIK-related kinase, FAT domain [PS51189] (1-71)
  IPR036738 FKBP12-rapamycin binding domain superfamily [G3DSA:1.20.120.150] (110-195)
  IPR036738 FKBP12-rapamycin binding domain superfamily [SSF47212] (109-195)
  IPR050517 DNA Damage Response and Repair Kinase [PTHR11139] (1-168)
  IPR057564 Serine/threonine-protein kinase ATR-like, HEAT repeats [PF23593] (11-96)

Sequence (195 aa):
EYGHEEQVERELRKGFNTVNIDTWLLVIPQIIARIHATQPVVREMIYEVLCRIGKAHPQALIYPLTVATNKSNIPARKAASQNIVENMKQHSENLVRQAQLVSSELIRIAILWSEQWYEALEEASRLYFGEHNVEGMLNVLQPLHEMTNSPQTKQELAFQQAFGGDLRDAQACCNAYKSSRNQPDLNQAWDLYYH